Protein AF-A0A960HW31-F1 (afdb_monomer_lite)

Structure (mmCIF, N/CA/C/O backbone):
data_AF-A0A960HW31-F1
#
_entry.id   AF-A0A960HW31-F1
#
loop_
_atom_site.group_PDB
_atom_site.id
_atom_site.type_symbol
_atom_site.label_atom_id
_atom_site.label_alt_id
_atom_site.label_comp_id
_atom_site.label_asym_id
_atom_site.label_entity_id
_atom_site.label_seq_id
_atom_site.pdbx_PDB_ins_code
_atom_site.Cartn_x
_atom_site.Cartn_y
_atom_site.Cartn_z
_atom_site.occupancy
_atom_site.B_iso_or_equiv
_atom_site.auth_seq_id
_atom_site.auth_comp_id
_atom_site.auth_asym_id
_atom_site.auth_atom_id
_atom_site.pdbx_PDB_model_num
ATOM 1 N N . ILE A 1 1 ? 30.434 9.978 -10.075 1.00 66.38 1 ILE A N 1
ATOM 2 C CA . ILE A 1 1 ? 31.147 9.022 -10.966 1.00 66.38 1 ILE A CA 1
ATOM 3 C C . ILE A 1 1 ? 30.525 9.004 -12.369 1.00 66.38 1 ILE A C 1
ATOM 5 O O . ILE A 1 1 ? 31.252 9.258 -13.321 1.00 66.38 1 ILE A O 1
ATOM 9 N N . ALA A 1 2 ? 29.202 8.837 -12.511 1.00 76.19 2 ALA A N 1
ATOM 10 C CA . ALA A 1 2 ? 28.508 8.845 -13.811 1.00 76.19 2 ALA A CA 1
ATOM 11 C C . ALA A 1 2 ? 28.759 10.101 -14.679 1.00 76.19 2 ALA A C 1
ATOM 13 O O . ALA A 1 2 ? 29.018 9.982 -15.873 1.00 76.19 2 ALA A O 1
ATOM 14 N N . PHE A 1 3 ? 28.783 11.296 -14.074 1.00 85.38 3 PHE A N 1
ATOM 15 C CA . PHE A 1 3 ? 29.053 12.551 -14.793 1.00 85.38 3 PHE A CA 1
ATOM 16 C C . PHE A 1 3 ? 30.400 12.545 -15.538 1.00 85.38 3 PHE A C 1
ATOM 18 O O . PHE A 1 3 ? 30.465 12.865 -16.722 1.00 85.38 3 PHE A O 1
ATOM 25 N N . PHE A 1 4 ? 31.478 12.121 -14.870 1.00 90.25 4 PHE A N 1
ATOM 26 C CA . PHE A 1 4 ? 32.806 12.061 -15.487 1.00 90.25 4 PHE A CA 1
ATOM 27 C C . PHE A 1 4 ? 32.888 10.988 -16.577 1.00 90.25 4 PHE A C 1
ATOM 29 O O . PHE A 1 4 ? 33.527 11.217 -17.601 1.00 90.25 4 PHE A O 1
ATOM 36 N N . ALA A 1 5 ? 32.200 9.856 -16.404 1.00 89.31 5 ALA A N 1
ATOM 37 C CA . ALA A 1 5 ? 32.111 8.828 -17.439 1.00 89.31 5 ALA A CA 1
ATOM 38 C C . ALA A 1 5 ? 31.425 9.362 -18.711 1.00 89.31 5 ALA A C 1
ATOM 40 O O . ALA A 1 5 ? 31.922 9.136 -19.813 1.00 89.31 5 ALA A O 1
ATOM 41 N N . MET A 1 6 ? 30.351 10.145 -18.568 1.00 89.75 6 MET A N 1
ATOM 42 C CA . MET A 1 6 ? 29.644 10.755 -19.698 1.00 89.75 6 MET A CA 1
ATOM 43 C C . MET A 1 6 ? 30.520 11.754 -20.468 1.00 89.75 6 MET A C 1
ATOM 45 O O . MET A 1 6 ? 30.577 11.702 -21.696 1.00 89.75 6 MET A O 1
ATOM 49 N N . VAL A 1 7 ? 31.258 12.621 -19.764 1.00 91.81 7 VAL A N 1
ATOM 50 C CA . VAL A 1 7 ? 32.200 13.570 -20.393 1.00 91.81 7 VAL A CA 1
ATOM 51 C C . VAL A 1 7 ? 33.285 12.832 -21.175 1.00 91.81 7 VAL A C 1
ATOM 53 O O . VAL A 1 7 ? 33.633 13.232 -22.288 1.00 91.81 7 VAL A O 1
ATOM 56 N N . VAL A 1 8 ? 33.798 11.734 -20.615 1.00 92.81 8 VAL A N 1
ATOM 57 C CA . VAL A 1 8 ? 34.778 10.886 -21.292 1.00 92.81 8 VAL A CA 1
ATOM 58 C C . VAL A 1 8 ? 34.159 10.315 -22.568 1.00 92.81 8 VAL A C 1
ATOM 60 O O . VAL A 1 8 ? 34.695 10.572 -23.643 1.00 92.81 8 VAL A O 1
ATOM 63 N N . VAL A 1 9 ? 33.013 9.633 -22.492 1.00 91.31 9 VAL A N 1
ATOM 64 C CA . VAL A 1 9 ? 32.326 9.051 -23.663 1.00 91.31 9 VAL A CA 1
ATOM 65 C C . VAL A 1 9 ? 32.092 10.088 -24.767 1.00 91.31 9 VAL A C 1
ATOM 67 O O . VAL A 1 9 ? 32.390 9.806 -25.927 1.00 91.31 9 VAL A O 1
ATOM 70 N N . LEU A 1 10 ? 31.655 11.303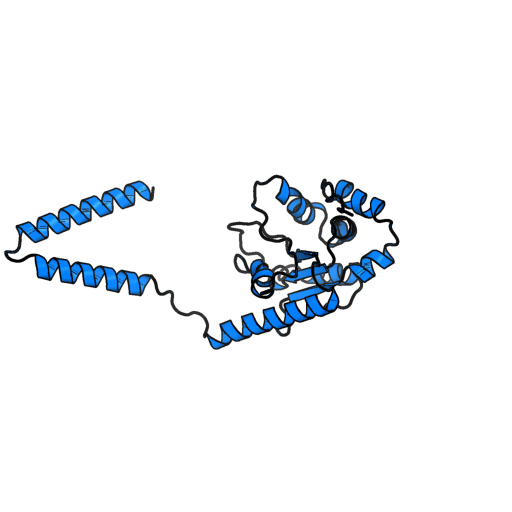 -24.420 1.00 90.50 10 LEU A N 1
ATOM 71 C CA . LEU A 1 10 ? 31.490 12.403 -25.377 1.00 90.50 10 LEU A CA 1
ATOM 72 C C . LEU A 1 10 ? 32.813 12.775 -26.063 1.00 90.50 10 LEU A C 1
ATOM 74 O O . LEU A 1 10 ? 32.871 12.843 -27.289 1.00 90.50 10 LEU A O 1
ATOM 78 N N . CYS A 1 11 ? 33.902 12.930 -25.303 1.00 93.19 11 CYS A N 1
ATOM 79 C CA . CYS A 1 11 ? 35.223 13.215 -25.870 1.00 93.19 11 CYS A CA 1
ATOM 80 C C . CYS A 1 11 ? 35.725 12.089 -26.795 1.00 93.19 11 CYS A C 1
ATOM 82 O O . CYS A 1 11 ? 36.383 12.355 -27.805 1.00 93.19 11 CYS A O 1
ATOM 84 N N . TRP A 1 12 ? 35.447 10.823 -26.461 1.00 94.00 12 TRP A N 1
ATOM 85 C CA . TRP A 1 12 ? 35.784 9.680 -27.318 1.00 94.00 12 TRP A CA 1
ATOM 86 C C . TRP A 1 12 ? 34.939 9.668 -28.594 1.00 94.00 12 TRP A C 1
ATOM 88 O O . TRP A 1 12 ? 35.483 9.432 -29.673 1.00 94.00 12 TRP A O 1
ATOM 98 N N . ALA A 1 13 ? 33.647 9.984 -28.495 1.00 90.56 13 ALA A N 1
ATOM 99 C CA . ALA A 1 13 ? 32.758 10.108 -29.643 1.00 90.56 13 ALA A CA 1
ATOM 100 C C . ALA A 1 13 ? 33.214 11.230 -30.592 1.00 90.56 13 ALA A C 1
ATOM 102 O O . ALA A 1 13 ? 33.315 11.006 -31.798 1.00 90.56 13 ALA A O 1
ATOM 103 N N . GLU A 1 14 ? 33.584 12.403 -30.071 1.00 91.44 14 GLU A N 1
ATOM 104 C CA . GLU A 1 14 ? 34.134 13.501 -30.877 1.00 91.44 14 GLU A CA 1
ATOM 105 C C . GLU A 1 14 ? 35.433 13.105 -31.585 1.00 91.44 14 GLU A C 1
ATOM 107 O O . GLU A 1 14 ? 35.586 13.344 -32.787 1.00 91.44 14 GLU A O 1
ATOM 112 N N . ARG A 1 15 ? 36.352 12.440 -30.870 1.00 92.19 15 ARG A N 1
ATOM 113 C CA . ARG A 1 15 ? 37.595 11.916 -31.457 1.00 92.19 15 ARG A CA 1
ATOM 114 C C . ARG A 1 15 ? 37.324 10.897 -32.559 1.00 92.19 15 ARG A C 1
ATOM 116 O O . ARG A 1 15 ? 37.969 10.957 -33.604 1.00 92.19 15 ARG A O 1
ATOM 123 N N . LEU A 1 16 ? 36.366 9.997 -32.351 1.00 90.62 16 LEU A N 1
ATOM 124 C CA . LEU A 1 16 ? 35.963 9.002 -33.340 1.00 90.62 16 LEU A CA 1
ATOM 125 C C . LEU A 1 16 ? 35.381 9.673 -34.591 1.00 90.62 16 LEU A C 1
ATOM 127 O O . LEU A 1 16 ? 35.796 9.360 -35.706 1.00 90.62 16 LEU A O 1
ATOM 131 N N . VAL A 1 17 ? 34.478 10.643 -34.426 1.00 91.31 17 VAL A N 1
ATOM 132 C CA . VAL A 1 17 ? 33.893 11.397 -35.546 1.00 91.31 17 VAL A CA 1
ATOM 133 C C . VAL A 1 17 ? 34.968 12.173 -36.309 1.00 91.31 17 VAL A C 1
ATOM 135 O O . VAL A 1 17 ? 34.980 12.143 -37.543 1.00 91.31 17 VAL A O 1
ATOM 138 N N . ALA A 1 18 ? 35.889 12.840 -35.608 1.00 91.56 18 ALA A N 1
ATOM 139 C CA . ALA A 1 18 ? 37.001 13.562 -36.222 1.00 91.56 18 ALA A CA 1
ATOM 140 C C . ALA A 1 18 ? 37.932 12.622 -37.007 1.00 91.56 18 ALA A C 1
ATOM 142 O O . ALA A 1 18 ? 38.298 12.922 -38.145 1.00 91.56 18 ALA A O 1
ATOM 143 N N . TRP A 1 19 ? 38.250 11.453 -36.443 1.00 92.25 19 TRP A N 1
ATOM 144 C CA . TRP A 1 19 ? 39.050 10.425 -37.107 1.00 92.25 19 TRP A CA 1
ATOM 145 C C . TRP A 1 19 ? 38.371 9.894 -38.380 1.00 92.25 19 TRP A C 1
ATOM 147 O O . TRP A 1 19 ? 39.008 9.843 -39.433 1.00 92.25 19 TRP A O 1
ATOM 157 N N . ILE A 1 20 ? 37.066 9.589 -38.333 1.00 89.38 20 ILE A N 1
ATOM 158 C CA . ILE A 1 20 ? 36.290 9.140 -39.505 1.00 89.38 20 ILE A CA 1
ATOM 159 C C . ILE A 1 20 ? 36.291 10.215 -40.601 1.00 89.38 20 ILE A C 1
ATOM 161 O O . ILE A 1 20 ? 36.534 9.906 -41.769 1.00 89.38 20 ILE A O 1
ATOM 165 N N . ARG A 1 21 ? 36.065 11.484 -40.230 1.00 89.00 21 ARG A N 1
ATOM 166 C CA . ARG A 1 21 ? 36.079 12.620 -41.169 1.00 89.00 21 ARG A CA 1
ATOM 167 C C . ARG A 1 21 ? 37.444 12.837 -41.825 1.00 89.00 21 ARG A C 1
ATOM 169 O O . ARG A 1 21 ? 37.479 13.230 -42.984 1.00 89.00 21 ARG A O 1
ATOM 176 N N . GLY A 1 22 ? 38.542 12.587 -41.110 1.00 88.75 22 GLY A N 1
ATOM 177 C CA . GLY A 1 22 ? 39.902 12.744 -41.638 1.00 88.75 22 GLY A CA 1
ATOM 178 C C . GLY A 1 22 ? 40.398 11.565 -42.483 1.00 88.75 22 GLY A C 1
ATOM 179 O O . GLY A 1 22 ? 41.287 11.734 -43.313 1.00 88.75 22 GLY A O 1
ATOM 180 N N . ARG A 1 23 ? 39.843 10.364 -42.287 1.00 89.69 23 ARG A N 1
ATOM 181 C CA . ARG A 1 23 ? 40.349 9.121 -42.893 1.00 89.69 23 ARG A CA 1
ATOM 182 C C . ARG A 1 23 ? 39.668 8.749 -44.220 1.00 89.69 23 ARG A C 1
ATOM 184 O O . ARG A 1 23 ? 40.251 7.965 -44.973 1.00 89.69 23 ARG A O 1
ATOM 191 N N . TRP A 1 24 ? 38.461 9.258 -44.492 1.00 82.31 24 TRP A N 1
ATOM 192 C CA . TRP A 1 24 ? 37.622 8.861 -45.635 1.00 82.31 24 TRP A CA 1
ATOM 193 C C . TRP A 1 24 ? 37.105 10.081 -46.409 1.00 82.31 24 TRP A C 1
ATOM 195 O O . TRP A 1 24 ? 36.608 11.036 -45.819 1.00 82.31 24 TRP A O 1
ATOM 205 N N . SER A 1 25 ? 37.135 10.016 -47.745 1.00 80.44 25 SER A N 1
ATOM 206 C CA . SER A 1 25 ? 36.741 11.114 -48.650 1.00 80.44 25 SER A CA 1
ATOM 207 C C . SER A 1 25 ? 35.240 11.440 -48.631 1.00 80.44 25 SER A C 1
ATOM 209 O O . SER A 1 25 ? 34.812 12.473 -49.137 1.00 80.44 25 SER A O 1
ATOM 211 N N . SER A 1 26 ? 34.410 10.551 -48.081 1.00 86.50 26 SER A N 1
ATOM 212 C CA . SER A 1 26 ? 32.960 10.725 -47.933 1.00 86.50 26 SER A CA 1
ATOM 213 C C . SER A 1 26 ? 32.494 10.107 -46.609 1.00 86.50 26 SER A C 1
ATOM 215 O O . SER A 1 26 ? 32.032 8.969 -46.590 1.00 86.50 26 SER A O 1
ATOM 217 N N . PRO A 1 27 ? 32.617 10.829 -45.479 1.00 87.06 27 PRO A N 1
ATOM 218 C CA . PRO A 1 27 ? 32.352 10.278 -44.147 1.00 87.06 27 PRO A CA 1
ATOM 219 C C . PRO A 1 27 ? 30.858 10.188 -43.796 1.00 87.06 27 PRO A C 1
ATOM 221 O O . PRO A 1 27 ? 30.485 9.465 -42.877 1.00 87.06 27 PRO A O 1
ATOM 224 N N . ARG A 1 28 ? 29.988 10.909 -44.519 1.00 89.44 28 ARG A N 1
ATOM 225 C CA . ARG A 1 28 ? 28.533 10.968 -44.271 1.00 89.44 28 ARG A CA 1
ATOM 226 C C . ARG A 1 28 ? 27.844 9.592 -44.210 1.00 89.44 28 ARG A C 1
ATOM 228 O O . ARG A 1 28 ? 27.165 9.363 -43.215 1.00 89.44 28 ARG A O 1
ATOM 235 N N . PRO A 1 29 ? 28.007 8.673 -45.185 1.00 92.12 29 PRO A N 1
ATOM 236 C CA . PRO A 1 29 ? 27.369 7.355 -45.117 1.00 92.12 29 PRO A CA 1
ATOM 237 C C . PRO A 1 29 ? 27.861 6.509 -43.935 1.00 92.12 29 PRO A C 1
ATOM 239 O O . PRO A 1 29 ? 27.071 5.791 -43.335 1.00 92.12 29 PRO A O 1
ATOM 242 N N . ILE A 1 30 ? 29.136 6.629 -43.554 1.00 90.69 30 ILE A N 1
ATOM 243 C CA . ILE A 1 30 ? 29.717 5.892 -42.419 1.00 90.69 30 ILE A CA 1
ATOM 244 C C . ILE A 1 30 ? 29.121 6.392 -41.106 1.00 90.69 30 ILE A C 1
ATOM 246 O O . ILE A 1 30 ? 28.697 5.599 -40.274 1.00 90.69 30 ILE A O 1
ATOM 250 N N . LEU A 1 31 ? 29.076 7.715 -40.931 1.00 91.88 31 LEU A N 1
ATOM 251 C CA . LEU A 1 31 ? 28.500 8.338 -39.743 1.00 91.88 31 LEU A CA 1
ATOM 252 C C . LEU A 1 31 ? 26.999 8.048 -39.639 1.00 91.88 31 LEU A C 1
ATOM 254 O O . LEU A 1 31 ? 26.519 7.770 -38.546 1.00 91.88 31 LEU A O 1
ATOM 258 N N . ALA A 1 32 ? 26.277 8.057 -40.764 1.00 93.38 32 ALA A N 1
ATOM 259 C CA . ALA A 1 32 ? 24.873 7.663 -40.806 1.00 93.38 32 ALA A CA 1
ATOM 260 C C . ALA A 1 32 ? 24.688 6.188 -40.415 1.00 93.38 32 ALA A C 1
ATOM 262 O O . ALA A 1 32 ? 23.842 5.887 -39.580 1.00 93.38 32 ALA A O 1
ATOM 263 N N . GLY A 1 33 ? 25.514 5.280 -40.946 1.00 95.25 33 GLY A N 1
ATOM 264 C CA . GLY A 1 33 ? 25.488 3.864 -40.575 1.00 95.25 33 GLY A CA 1
ATOM 265 C C . GLY A 1 33 ? 25.789 3.633 -39.093 1.00 95.25 33 GLY A C 1
ATOM 266 O O . GLY A 1 33 ? 25.080 2.877 -38.437 1.00 95.25 33 GLY A O 1
ATOM 267 N N . LEU A 1 34 ? 26.784 4.335 -38.541 1.00 93.06 34 LEU A N 1
ATOM 268 C CA . LEU A 1 34 ? 27.110 4.286 -37.115 1.00 93.06 34 LEU A CA 1
ATOM 269 C C . LEU A 1 34 ? 25.958 4.811 -36.248 1.00 93.06 34 LEU A C 1
ATOM 271 O O . LEU A 1 34 ? 25.630 4.194 -35.240 1.00 93.06 34 LEU A O 1
ATOM 275 N N . ALA A 1 35 ? 25.326 5.919 -36.644 1.00 93.06 35 ALA A N 1
ATOM 276 C CA . ALA A 1 35 ? 24.175 6.469 -35.933 1.00 93.06 35 ALA A CA 1
ATOM 277 C C . ALA A 1 35 ? 22.989 5.492 -35.938 1.00 93.06 35 ALA A C 1
ATOM 279 O O . ALA A 1 35 ? 22.397 5.249 -34.891 1.00 93.06 35 ALA A O 1
ATOM 280 N N . VAL A 1 36 ? 22.684 4.880 -37.087 1.00 96.50 36 VAL A N 1
ATOM 281 C CA . VAL A 1 36 ? 21.637 3.851 -37.193 1.00 96.50 36 VAL A CA 1
ATOM 282 C C . VAL A 1 36 ? 21.970 2.635 -36.329 1.00 96.50 36 VAL A C 1
ATOM 284 O O . VAL A 1 36 ? 21.093 2.139 -35.632 1.00 96.50 36 VAL A O 1
ATOM 287 N N . ALA A 1 37 ? 23.224 2.178 -36.322 1.00 95.06 37 ALA A N 1
ATOM 288 C CA . ALA A 1 37 ? 23.649 1.053 -35.492 1.00 95.06 37 ALA A CA 1
ATOM 289 C C . ALA A 1 37 ? 23.530 1.358 -33.990 1.00 95.06 37 ALA A C 1
ATOM 291 O O . ALA A 1 37 ? 23.048 0.514 -33.242 1.00 95.06 37 ALA A O 1
ATOM 292 N N . LEU A 1 38 ? 23.915 2.562 -33.553 1.00 93.56 38 LEU A N 1
ATOM 293 C CA . LEU A 1 38 ? 23.760 2.997 -32.162 1.00 93.56 38 LEU A CA 1
ATOM 294 C C . LEU A 1 38 ? 22.290 3.099 -31.754 1.00 93.56 38 LEU A C 1
ATOM 296 O O . LEU A 1 38 ? 21.942 2.681 -30.656 1.00 93.56 38 LEU A O 1
ATOM 300 N N . LEU A 1 39 ? 21.425 3.609 -32.634 1.00 93.81 39 LEU A N 1
ATOM 301 C CA . LEU A 1 39 ? 19.983 3.645 -32.388 1.00 93.81 39 LEU A CA 1
ATOM 302 C C . LEU A 1 39 ? 19.390 2.236 -32.317 1.00 93.81 39 LEU A C 1
ATOM 304 O O . LEU A 1 39 ? 18.632 1.949 -31.401 1.00 93.81 39 LEU A O 1
ATOM 308 N N . ALA A 1 40 ? 19.752 1.347 -33.244 1.00 94.19 40 ALA A N 1
ATOM 309 C CA . ALA A 1 40 ? 19.284 -0.035 -33.240 1.00 94.19 40 ALA A CA 1
ATOM 310 C C . ALA A 1 40 ? 19.756 -0.793 -31.991 1.00 94.19 40 ALA A C 1
ATOM 312 O O . ALA A 1 40 ? 18.970 -1.515 -31.386 1.00 94.19 40 ALA A O 1
ATOM 313 N N . PHE A 1 41 ? 21.012 -0.593 -31.578 1.00 93.25 41 PHE A N 1
ATOM 314 C CA . PHE A 1 41 ? 21.545 -1.152 -30.338 1.00 93.25 41 PHE A CA 1
ATOM 315 C C . PHE A 1 41 ? 20.823 -0.587 -29.114 1.00 93.25 41 PHE A C 1
ATOM 317 O O . PHE A 1 41 ? 20.401 -1.354 -28.262 1.00 93.25 41 PHE A O 1
ATOM 324 N N . GLY A 1 42 ? 20.626 0.732 -29.055 1.00 90.81 42 GLY A N 1
ATOM 325 C CA . GLY A 1 42 ? 19.889 1.373 -27.970 1.00 90.81 42 GLY A CA 1
ATOM 326 C C . GLY A 1 42 ? 18.449 0.874 -27.875 1.00 90.81 42 GLY A C 1
ATOM 327 O O . GLY A 1 42 ? 17.988 0.585 -26.782 1.00 90.81 42 GLY A O 1
ATOM 328 N N . LEU A 1 43 ? 17.756 0.704 -29.005 1.00 91.19 43 LEU A N 1
ATOM 329 C CA . LEU A 1 43 ? 16.413 0.118 -29.041 1.00 91.19 43 LEU A CA 1
ATOM 330 C C . LEU A 1 43 ? 16.413 -1.340 -28.580 1.00 91.19 43 LEU A C 1
ATOM 332 O O . LEU A 1 43 ? 15.530 -1.729 -27.829 1.00 91.19 43 LEU A O 1
ATOM 336 N N . TRP A 1 44 ? 17.392 -2.135 -29.009 1.00 88.88 44 TRP A N 1
ATOM 337 C CA . TRP A 1 44 ? 17.524 -3.526 -28.580 1.00 88.88 44 TRP A CA 1
ATOM 338 C C . TRP A 1 44 ? 17.797 -3.648 -27.073 1.00 88.88 44 TRP A C 1
ATOM 340 O O . TRP A 1 44 ? 17.165 -4.464 -26.415 1.00 88.88 44 TRP A O 1
ATOM 350 N N . ASP A 1 45 ? 18.677 -2.808 -26.528 1.00 89.69 45 ASP A N 1
ATOM 351 C CA . ASP A 1 45 ? 19.027 -2.767 -25.100 1.00 89.69 45 ASP A CA 1
ATOM 352 C C . ASP A 1 45 ? 17.893 -2.191 -24.231 1.00 89.69 45 ASP A C 1
ATOM 354 O O . ASP A 1 45 ? 17.688 -2.614 -23.097 1.00 89.69 45 ASP A O 1
ATOM 358 N N . SER A 1 46 ? 17.100 -1.263 -24.783 1.00 86.25 46 SER A N 1
ATOM 359 C CA . SER A 1 46 ? 15.973 -0.633 -24.076 1.00 86.25 46 SER A CA 1
ATOM 360 C C . SER A 1 46 ? 14.722 -1.508 -24.003 1.00 86.25 46 SER A C 1
ATOM 362 O O . SER A 1 46 ? 13.784 -1.146 -23.295 1.00 86.25 46 SER A O 1
ATOM 364 N N . VAL A 1 47 ? 14.662 -2.620 -24.741 1.00 84.44 47 VAL A N 1
ATOM 365 C CA . VAL A 1 47 ? 13.541 -3.565 -24.674 1.00 84.44 47 VAL A CA 1
ATOM 366 C C . VAL A 1 47 ? 13.933 -4.684 -23.711 1.00 84.44 47 VAL A C 1
ATOM 368 O O . VAL A 1 47 ? 14.637 -5.615 -24.113 1.00 84.44 47 VAL A O 1
ATOM 371 N N . PRO A 1 48 ? 13.507 -4.626 -22.434 1.00 74.38 48 PRO A N 1
ATOM 372 C CA . PRO A 1 48 ? 13.730 -5.740 -21.532 1.00 74.38 48 PRO A CA 1
ATOM 373 C C . PRO A 1 48 ? 13.026 -6.987 -22.088 1.00 74.38 48 PRO A C 1
ATOM 375 O O . PRO A 1 48 ? 11.963 -6.876 -22.707 1.00 74.38 48 PRO A O 1
ATOM 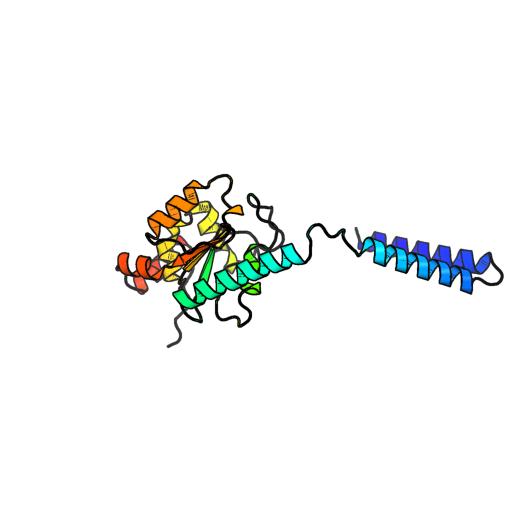378 N N . PRO A 1 49 ? 13.587 -8.190 -21.882 1.00 76.44 49 PRO A N 1
ATOM 379 C CA . PRO A 1 49 ? 12.902 -9.414 -22.265 1.00 76.44 49 PRO A CA 1
ATOM 380 C C . PRO A 1 49 ? 11.558 -9.485 -21.536 1.00 76.44 49 PRO A C 1
ATOM 382 O O . PRO A 1 49 ? 11.498 -9.311 -20.317 1.00 76.44 49 PRO A O 1
ATOM 385 N N . GLN A 1 50 ? 10.485 -9.745 -22.284 1.00 74.94 50 GLN A N 1
ATOM 386 C CA . GLN A 1 50 ? 9.155 -9.931 -21.719 1.00 74.94 50 GLN A CA 1
ATOM 387 C C . GLN A 1 50 ? 9.167 -11.184 -20.829 1.00 74.94 50 GLN A C 1
ATOM 389 O O . GLN A 1 50 ? 9.266 -12.302 -21.331 1.00 74.94 50 GLN A O 1
ATOM 394 N N . ARG A 1 51 ? 9.146 -10.982 -19.505 1.00 79.31 51 ARG A N 1
ATOM 395 C CA . ARG A 1 51 ? 9.199 -12.068 -18.510 1.00 79.31 51 ARG A CA 1
ATOM 396 C C . ARG A 1 51 ? 7.852 -12.771 -18.334 1.00 79.31 51 ARG A C 1
ATOM 398 O O . ARG A 1 51 ? 7.840 -13.961 -18.051 1.00 79.31 51 ARG A O 1
ATOM 405 N N . GLU A 1 52 ? 6.759 -12.044 -18.554 1.00 84.25 52 GLU A N 1
ATOM 406 C CA . GLU A 1 52 ? 5.376 -12.519 -18.449 1.00 84.25 52 GLU A CA 1
ATOM 407 C C . GLU A 1 52 ? 4.584 -12.129 -19.697 1.00 84.25 52 GLU A C 1
ATOM 409 O O . GLU A 1 52 ? 4.810 -11.070 -20.294 1.00 84.25 52 GLU A O 1
ATOM 414 N N . SER A 1 53 ? 3.638 -12.969 -20.102 1.00 90.38 53 SER A N 1
ATOM 415 C CA . SER A 1 53 ? 2.747 -12.660 -21.216 1.00 90.38 53 SER A CA 1
ATOM 416 C C . SER A 1 53 ? 1.809 -11.497 -20.876 1.00 90.38 53 SER A C 1
ATOM 418 O O . SER A 1 53 ? 1.443 -11.275 -19.724 1.00 90.38 53 SER A O 1
ATOM 420 N N . TYR A 1 54 ? 1.355 -10.766 -21.897 1.00 88.75 54 TYR A N 1
ATOM 421 C CA . TYR A 1 54 ? 0.357 -9.705 -21.706 1.00 88.75 54 TYR A CA 1
ATOM 422 C C . TYR A 1 54 ? -0.939 -10.213 -21.067 1.00 88.75 54 TYR A C 1
ATOM 424 O O . TYR A 1 54 ? -1.577 -9.475 -20.328 1.00 88.75 54 TYR A O 1
ATOM 432 N N . ALA A 1 55 ? -1.314 -11.466 -21.336 1.00 93.69 55 ALA A N 1
ATOM 433 C CA . ALA A 1 55 ? -2.502 -12.073 -20.752 1.00 93.69 55 ALA A CA 1
ATOM 434 C C . ALA A 1 55 ? -2.357 -12.284 -19.236 1.00 93.69 55 ALA A C 1
ATOM 436 O O . ALA A 1 55 ? -3.305 -12.033 -18.504 1.00 93.69 55 ALA A O 1
ATOM 437 N N . GLU A 1 56 ? -1.180 -12.702 -18.762 1.00 92.31 56 GLU A N 1
ATOM 438 C CA . GLU A 1 56 ? -0.903 -12.864 -17.326 1.00 92.31 56 GLU A CA 1
ATOM 439 C C . GLU A 1 56 ? -0.864 -11.514 -16.605 1.00 92.31 56 GLU A C 1
ATOM 441 O O . GLU A 1 56 ? -1.417 -11.378 -15.516 1.00 92.31 56 GLU A O 1
ATOM 446 N N . ILE A 1 57 ? -0.264 -10.502 -17.240 1.00 91.56 57 ILE A N 1
ATOM 447 C CA . ILE A 1 57 ? -0.241 -9.131 -16.719 1.00 91.56 57 ILE A CA 1
ATOM 448 C C . ILE A 1 57 ? -1.670 -8.588 -16.597 1.00 91.56 57 ILE A C 1
ATOM 450 O O . ILE A 1 57 ? -2.039 -8.085 -15.540 1.00 91.56 57 ILE A O 1
ATOM 454 N N . GLU A 1 58 ? -2.487 -8.721 -17.646 1.00 94.69 58 GLU A N 1
ATOM 455 C CA . GLU A 1 58 ? -3.877 -8.253 -17.618 1.00 94.69 58 GLU A CA 1
ATOM 456 C C . GLU A 1 58 ? -4.709 -9.005 -16.580 1.00 94.69 58 GLU A C 1
ATOM 458 O O . GLU A 1 58 ? -5.425 -8.367 -15.820 1.00 94.69 58 GLU A O 1
ATOM 463 N N . ALA A 1 59 ? -4.578 -10.331 -16.485 1.00 95.19 59 ALA A N 1
ATOM 464 C CA . ALA A 1 59 ? -5.293 -11.119 -15.481 1.00 95.19 59 ALA A CA 1
ATOM 465 C C . ALA A 1 59 ? -4.962 -10.665 -14.051 1.00 95.19 59 ALA A C 1
ATOM 467 O O . ALA A 1 59 ? -5.844 -10.599 -13.199 1.00 95.19 59 ALA A O 1
ATOM 468 N N . ARG A 1 60 ? -3.701 -10.300 -13.793 1.00 94.69 60 ARG A N 1
ATOM 469 C CA . ARG A 1 60 ? -3.280 -9.746 -12.505 1.00 94.69 60 ARG A CA 1
ATOM 470 C C . ARG A 1 60 ? -3.905 -8.375 -12.235 1.00 94.69 60 ARG A C 1
ATOM 472 O O . ARG A 1 60 ? -4.385 -8.141 -11.133 1.00 94.69 60 ARG A O 1
ATOM 479 N N . HIS A 1 61 ? -3.908 -7.481 -13.223 1.00 95.44 61 HIS A N 1
ATOM 480 C CA . HIS A 1 61 ? -4.558 -6.176 -13.077 1.00 95.44 61 HIS A CA 1
ATOM 481 C C . HIS A 1 61 ? -6.072 -6.299 -12.896 1.00 95.44 61 HIS A C 1
ATOM 483 O O . HIS A 1 61 ? -6.659 -5.519 -12.154 1.00 95.44 61 HIS A O 1
ATOM 489 N N . ASP A 1 62 ? -6.698 -7.268 -13.557 1.00 97.38 62 ASP A N 1
ATOM 490 C CA . ASP A 1 62 ? -8.125 -7.535 -13.419 1.00 97.38 62 ASP A CA 1
ATOM 491 C C . ASP A 1 62 ? -8.473 -8.028 -12.013 1.00 97.38 62 ASP A C 1
ATOM 493 O O . ASP A 1 62 ? -9.353 -7.453 -11.380 1.00 97.38 62 ASP A O 1
ATOM 497 N N . ASN A 1 63 ? -7.702 -8.984 -11.479 1.00 97.75 63 ASN A N 1
ATOM 498 C CA . ASN A 1 63 ? -7.808 -9.430 -10.086 1.00 97.75 63 ASN A CA 1
ATOM 499 C C . ASN A 1 63 ? -7.722 -8.256 -9.098 1.00 97.75 63 ASN A C 1
ATOM 501 O O . ASN A 1 63 ? -8.526 -8.171 -8.173 1.00 97.75 63 ASN A O 1
ATOM 505 N N . ASP A 1 64 ? -6.788 -7.324 -9.310 1.00 97.88 64 ASP A N 1
ATOM 506 C CA . ASP A 1 64 ? -6.630 -6.167 -8.422 1.00 97.88 64 ASP A CA 1
ATOM 507 C C . ASP A 1 64 ? -7.827 -5.226 -8.485 1.00 97.88 64 ASP A C 1
ATOM 509 O O . ASP A 1 64 ? -8.319 -4.803 -7.443 1.00 97.88 64 ASP A O 1
ATOM 513 N N . ARG A 1 65 ? -8.316 -4.918 -9.694 1.00 97.75 65 ARG A N 1
ATOM 514 C CA . ARG A 1 65 ? -9.501 -4.068 -9.883 1.00 97.75 65 ARG A CA 1
ATOM 515 C C . ARG A 1 65 ? -10.740 -4.695 -9.262 1.00 97.75 65 ARG A C 1
ATOM 517 O O . ARG A 1 65 ? -11.491 -4.000 -8.590 1.00 97.75 65 ARG A O 1
ATOM 524 N N . SER A 1 66 ? -10.956 -5.994 -9.466 1.00 97.94 66 SER A N 1
ATOM 525 C CA . SER A 1 66 ? -12.087 -6.704 -8.863 1.00 97.94 66 SER A CA 1
ATOM 526 C C . SER A 1 66 ? -12.006 -6.708 -7.340 1.00 97.94 66 SER A C 1
ATOM 528 O O . SER A 1 66 ? -13.018 -6.493 -6.678 1.00 97.94 66 SER A O 1
ATOM 530 N N . PHE A 1 67 ? -10.810 -6.899 -6.781 1.00 98.50 67 PHE A N 1
ATOM 531 C CA . PHE A 1 67 ? -10.613 -6.871 -5.338 1.00 98.50 67 PHE A CA 1
ATOM 532 C C . PHE A 1 67 ? -10.813 -5.468 -4.746 1.00 98.50 67 PHE A C 1
ATOM 534 O O . PHE A 1 67 ? -11.538 -5.328 -3.767 1.00 98.50 67 PHE A O 1
ATOM 541 N N . VAL A 1 68 ? -10.249 -4.422 -5.361 1.00 98.19 68 VAL A N 1
ATOM 542 C CA . VAL A 1 68 ? -10.454 -3.030 -4.922 1.00 98.19 68 VAL A CA 1
ATOM 543 C C . VAL A 1 68 ? -11.920 -2.612 -5.029 1.00 98.19 68 VAL A C 1
ATOM 545 O O . VAL A 1 68 ? -12.439 -2.023 -4.087 1.00 98.19 68 VAL A O 1
ATOM 548 N N . ALA A 1 69 ? -12.618 -2.986 -6.104 1.00 97.44 69 ALA A N 1
ATOM 549 C CA . ALA A 1 69 ? -14.050 -2.718 -6.232 1.00 97.44 69 ALA A CA 1
ATOM 550 C C . ALA A 1 69 ? -14.867 -3.390 -5.113 1.00 97.44 69 ALA A C 1
ATOM 552 O O . ALA A 1 69 ? -15.778 -2.782 -4.562 1.00 97.44 69 ALA A O 1
ATOM 553 N N . ALA A 1 70 ? -14.515 -4.621 -4.722 1.00 98.00 70 ALA A N 1
ATOM 554 C CA . ALA A 1 70 ? -15.175 -5.304 -3.609 1.00 98.00 70 ALA A CA 1
ATOM 555 C C . ALA A 1 70 ? -14.912 -4.628 -2.250 1.00 98.00 70 ALA A C 1
ATOM 557 O O . ALA A 1 70 ? -15.788 -4.638 -1.386 1.00 98.00 70 ALA A O 1
ATOM 558 N N . ILE A 1 71 ? -13.728 -4.035 -2.062 1.00 98.19 71 ILE A N 1
ATOM 559 C CA . ILE A 1 71 ? -13.419 -3.217 -0.881 1.00 98.19 71 ILE A CA 1
ATOM 560 C C . ILE A 1 71 ? -14.291 -1.962 -0.877 1.00 98.19 71 ILE A C 1
ATOM 562 O O . ILE A 1 71 ? -14.950 -1.690 0.123 1.00 98.19 71 ILE A O 1
ATOM 566 N N . GLU A 1 72 ? -14.330 -1.224 -1.987 1.00 96.50 72 GLU A N 1
ATOM 5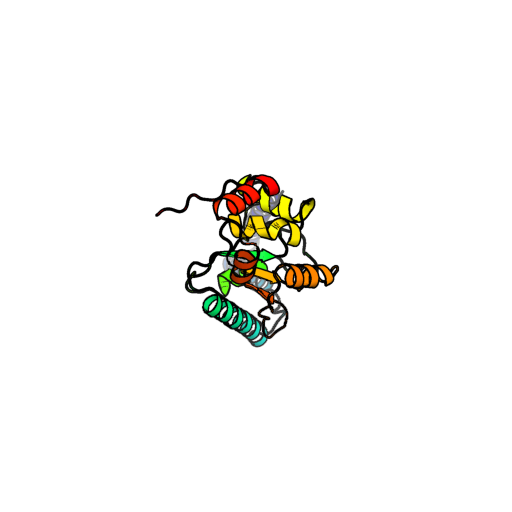67 C CA . GLU A 1 72 ? -15.137 -0.007 -2.123 1.00 96.50 72 GLU A CA 1
ATOM 568 C C . GLU A 1 72 ? -16.630 -0.278 -1.876 1.00 96.50 72 GLU A C 1
ATOM 570 O O . GLU A 1 72 ? -17.279 0.470 -1.147 1.00 96.50 72 GLU A O 1
ATOM 575 N N . ASP A 1 73 ? -17.165 -1.390 -2.388 1.00 96.88 73 ASP A N 1
ATOM 576 C CA . ASP A 1 73 ? -18.543 -1.820 -2.120 1.00 96.88 73 ASP A CA 1
ATOM 577 C C . ASP A 1 73 ? -18.801 -2.108 -0.627 1.00 96.88 73 ASP A C 1
ATOM 579 O O . ASP A 1 73 ? -19.935 -1.966 -0.157 1.00 96.88 73 ASP A O 1
ATOM 583 N N . GLN A 1 74 ? -17.775 -2.529 0.124 1.00 96.94 74 GLN A N 1
ATOM 584 C CA . GLN A 1 74 ? -17.889 -2.847 1.547 1.00 96.94 74 GLN A CA 1
ATOM 585 C C . GLN A 1 74 ? -17.800 -1.605 2.442 1.00 96.94 74 GLN A C 1
ATOM 587 O O . GLN A 1 74 ? -18.628 -1.465 3.344 1.00 96.94 74 GLN A O 1
ATOM 592 N N . VAL A 1 75 ? -16.806 -0.734 2.232 1.00 96.19 75 VAL A N 1
ATOM 593 C CA . VAL A 1 75 ? -16.546 0.418 3.123 1.00 96.19 75 VAL A CA 1
ATOM 594 C C . VAL A 1 75 ? -17.081 1.751 2.602 1.00 96.19 75 VAL A C 1
ATOM 596 O O . VAL A 1 75 ? -17.226 2.694 3.376 1.00 96.19 75 VAL A O 1
ATOM 599 N N . GLY A 1 76 ? -17.452 1.823 1.326 1.00 94.62 76 GLY A N 1
ATOM 600 C CA . GLY A 1 76 ? -17.903 3.046 0.673 1.00 94.62 76 GLY A CA 1
ATOM 601 C C . GLY A 1 76 ? -16.759 3.949 0.189 1.00 94.62 76 GLY A C 1
ATOM 602 O O . GLY A 1 76 ? -15.581 3.651 0.401 1.00 94.62 76 GLY A O 1
ATOM 603 N N . PRO A 1 77 ? -17.107 5.057 -0.492 1.00 93.31 77 PRO A N 1
ATOM 604 C CA . PRO A 1 77 ? -16.134 6.025 -0.983 1.00 93.31 77 PRO A CA 1
ATOM 605 C C . PRO A 1 77 ? -15.505 6.826 0.164 1.00 93.31 77 PRO A C 1
ATOM 607 O O . PRO A 1 77 ? -16.058 6.916 1.258 1.00 93.31 77 PRO A O 1
ATOM 610 N N . ASP A 1 78 ? -14.366 7.447 -0.128 1.00 94.00 78 ASP A N 1
ATOM 611 C CA . ASP A 1 78 ? -13.525 8.251 0.764 1.00 94.00 78 ASP A CA 1
ATOM 612 C C . ASP A 1 78 ? -12.903 7.475 1.944 1.00 94.00 78 ASP A C 1
ATOM 614 O O . ASP A 1 78 ? -12.247 8.070 2.803 1.00 94.00 78 ASP A O 1
ATOM 618 N N . ALA A 1 79 ? -13.047 6.146 1.966 1.00 96.50 79 ALA A N 1
ATOM 619 C CA . ALA A 1 79 ? -12.497 5.301 3.017 1.00 96.50 79 ALA A CA 1
ATOM 620 C C . ALA A 1 79 ? -10.958 5.283 3.005 1.00 96.50 79 ALA A C 1
ATOM 622 O O . ALA A 1 79 ? -10.304 5.247 1.955 1.00 96.50 79 ALA A O 1
ATOM 623 N N . GLN A 1 80 ? -10.360 5.277 4.196 1.00 96.88 80 GLN A N 1
ATOM 624 C CA . GLN A 1 80 ? -8.914 5.242 4.390 1.00 96.88 80 GLN A CA 1
ATOM 625 C C . GLN A 1 80 ? -8.432 3.823 4.697 1.00 96.88 80 GLN A C 1
ATOM 627 O O . GLN A 1 80 ? -8.779 3.218 5.712 1.00 96.88 80 GLN A O 1
ATOM 632 N N . ILE A 1 81 ? -7.557 3.302 3.843 1.00 98.19 81 ILE A N 1
ATOM 633 C CA . ILE A 1 81 ? -7.046 1.937 3.896 1.00 98.19 81 ILE A CA 1
ATOM 634 C C . ILE A 1 81 ? -5.584 1.929 4.349 1.00 98.19 81 ILE A C 1
ATOM 636 O O . ILE A 1 81 ? -4.682 2.457 3.685 1.00 98.19 81 ILE A O 1
ATOM 640 N N . PHE A 1 82 ? -5.328 1.286 5.487 1.00 97.81 82 PHE A N 1
ATOM 641 C CA . PHE A 1 82 ? -3.975 1.065 5.984 1.00 97.81 82 PHE A CA 1
ATOM 642 C C . PHE A 1 82 ? -3.355 -0.176 5.338 1.00 97.81 82 PHE A C 1
ATOM 644 O O . PHE A 1 82 ? -3.964 -1.240 5.313 1.00 97.81 82 PHE A O 1
ATOM 651 N N . GLN A 1 83 ? -2.127 -0.069 4.837 1.00 97.88 83 GLN A N 1
ATOM 652 C CA . GLN A 1 83 ? -1.465 -1.134 4.086 1.00 97.88 83 GLN A CA 1
ATOM 653 C C . GLN A 1 83 ? -0.376 -1.837 4.903 1.00 97.88 83 GLN A C 1
ATOM 655 O O . GLN A 1 83 ? 0.526 -1.206 5.461 1.00 97.88 83 GLN A O 1
ATOM 660 N N . LEU A 1 84 ? -0.443 -3.167 4.917 1.00 97.31 84 LEU A N 1
ATOM 661 C CA . LEU A 1 84 ? 0.495 -4.072 5.567 1.00 97.31 84 LEU A CA 1
ATOM 662 C C . LEU A 1 84 ? 1.140 -5.045 4.555 1.00 97.31 84 LEU A C 1
ATOM 664 O O . LEU A 1 84 ? 0.464 -5.512 3.638 1.00 97.31 84 LEU A O 1
ATOM 668 N N . PRO A 1 85 ? 2.425 -5.410 4.739 1.00 95.19 85 PRO A N 1
ATOM 669 C CA . PRO A 1 85 ? 3.333 -4.904 5.772 1.00 95.19 85 PRO A CA 1
ATOM 670 C C . PRO A 1 85 ? 3.762 -3.451 5.505 1.00 95.19 85 PRO A C 1
ATOM 672 O O . PRO A 1 85 ? 3.717 -2.970 4.378 1.00 95.19 85 PRO A O 1
ATOM 675 N N . VAL A 1 86 ? 4.240 -2.750 6.537 1.00 93.12 86 VAL A N 1
ATOM 676 C CA . VAL A 1 86 ? 4.812 -1.403 6.363 1.00 93.12 86 VAL A CA 1
ATOM 677 C C . VAL A 1 86 ? 6.176 -1.501 5.672 1.00 93.12 86 VAL A C 1
ATOM 679 O O . VAL A 1 86 ? 7.153 -1.990 6.252 1.00 93.12 86 VAL A O 1
ATOM 682 N N . ILE A 1 87 ? 6.259 -0.979 4.450 1.00 90.00 87 ILE A N 1
ATOM 683 C CA . ILE A 1 87 ? 7.475 -0.961 3.628 1.00 90.00 87 ILE A CA 1
ATOM 684 C C . ILE A 1 87 ? 7.966 0.480 3.461 1.00 90.00 87 ILE A C 1
ATOM 686 O O . ILE A 1 87 ? 7.180 1.417 3.352 1.00 90.00 87 ILE A O 1
ATOM 690 N N . GLU A 1 88 ? 9.286 0.666 3.462 1.00 85.44 88 GLU A N 1
ATOM 691 C CA . GLU A 1 88 ? 9.891 1.973 3.203 1.00 85.44 88 GLU A CA 1
ATOM 692 C C . GLU A 1 88 ? 9.646 2.426 1.753 1.00 85.44 88 GLU A C 1
ATOM 694 O O . GLU A 1 88 ? 9.523 1.620 0.833 1.00 85.44 88 GLU A O 1
ATOM 699 N N . PHE A 1 89 ? 9.608 3.735 1.524 1.00 82.69 89 PHE A N 1
ATOM 700 C CA . PHE A 1 89 ? 9.550 4.293 0.177 1.00 82.69 89 PHE A CA 1
ATOM 701 C C . PHE A 1 89 ? 10.488 5.500 0.063 1.00 82.69 89 PHE A C 1
ATOM 703 O O . PHE A 1 89 ? 10.519 6.316 0.983 1.00 82.69 89 PHE A O 1
ATOM 710 N N . PRO A 1 90 ? 11.221 5.693 -1.048 1.00 79.00 90 PRO A N 1
ATOM 711 C CA . PRO A 1 90 ? 11.460 4.746 -2.142 1.00 79.00 90 PRO A CA 1
ATOM 712 C C . PRO A 1 90 ? 12.575 3.726 -1.811 1.00 79.00 90 PRO A C 1
ATOM 714 O O . PRO A 1 90 ? 13.268 3.877 -0.806 1.00 79.00 90 PRO A O 1
ATOM 717 N N . GLU A 1 91 ? 12.765 2.736 -2.697 1.00 78.50 91 GLU A N 1
ATOM 718 C CA . GLU A 1 91 ? 13.902 1.788 -2.709 1.00 78.50 91 GLU A CA 1
ATOM 719 C C . GLU A 1 91 ? 14.035 0.932 -1.434 1.00 78.50 91 GLU A C 1
ATOM 721 O O . GLU A 1 91 ? 15.097 0.856 -0.806 1.00 78.50 91 GLU A O 1
ATOM 726 N N . ALA A 1 92 ? 12.942 0.283 -1.031 1.00 78.25 92 ALA A N 1
ATOM 727 C CA . ALA A 1 92 ? 12.996 -0.695 0.046 1.00 78.25 92 ALA A CA 1
ATOM 728 C C . ALA A 1 92 ? 13.772 -1.953 -0.366 1.00 78.25 92 ALA A C 1
ATOM 730 O O . ALA A 1 92 ? 13.990 -2.242 -1.537 1.00 78.25 92 ALA A O 1
ATOM 731 N N . GLN A 1 93 ? 14.215 -2.721 0.627 1.00 79.69 93 GLN A N 1
ATOM 732 C CA . GLN A 1 93 ? 14.608 -4.100 0.359 1.00 79.69 93 GLN A CA 1
ATOM 733 C C . GLN A 1 93 ? 13.346 -4.957 0.183 1.00 79.69 93 GLN A C 1
ATOM 735 O O . GLN A 1 93 ? 12.366 -4.704 0.893 1.00 79.69 93 GLN A O 1
ATOM 740 N N . PRO A 1 94 ? 13.377 -5.985 -0.685 1.00 81.19 94 PRO A N 1
ATOM 741 C CA . PRO A 1 94 ? 12.266 -6.916 -0.829 1.00 81.19 94 PRO A CA 1
ATOM 742 C C . PRO A 1 94 ? 11.859 -7.520 0.520 1.00 81.19 94 PRO A C 1
ATOM 744 O O . PRO A 1 94 ? 12.712 -7.974 1.289 1.00 81.19 94 PRO A O 1
ATOM 747 N N . VAL A 1 95 ? 10.555 -7.531 0.800 1.00 88.31 95 VAL A N 1
ATOM 748 C CA . VAL A 1 95 ? 9.975 -8.145 2.002 1.00 88.31 95 VAL A CA 1
ATOM 749 C C . VAL A 1 95 ? 9.283 -9.439 1.589 1.00 88.31 95 VAL A C 1
ATOM 751 O O . VAL A 1 95 ? 8.297 -9.418 0.855 1.00 88.31 95 VAL A O 1
ATOM 754 N N . GLY A 1 96 ? 9.815 -10.579 2.034 1.00 91.81 96 GLY A N 1
ATOM 755 C CA . GLY A 1 96 ? 9.320 -11.895 1.629 1.00 91.81 96 GLY A CA 1
ATOM 756 C C . GLY A 1 96 ? 9.388 -12.088 0.110 1.00 91.81 96 GLY A C 1
ATOM 757 O O . GLY A 1 96 ? 10.470 -12.103 -0.474 1.00 91.81 96 GLY A O 1
ATOM 758 N N . ARG A 1 97 ? 8.223 -12.250 -0.525 1.00 94.00 97 ARG A N 1
ATOM 759 C CA . ARG A 1 97 ? 8.060 -12.378 -1.985 1.00 94.00 97 ARG A CA 1
ATOM 760 C C . ARG A 1 97 ? 7.570 -11.097 -2.669 1.00 94.00 97 ARG A C 1
ATOM 762 O O . ARG A 1 97 ? 7.283 -11.148 -3.861 1.00 94.00 97 ARG A O 1
ATOM 769 N N . MET A 1 98 ? 7.432 -9.991 -1.940 1.00 93.50 98 MET A N 1
ATOM 770 C CA . MET A 1 98 ? 6.997 -8.722 -2.526 1.00 93.50 98 MET A CA 1
ATOM 771 C C . MET A 1 98 ? 8.094 -8.125 -3.408 1.00 93.50 98 MET A C 1
ATOM 773 O O . MET A 1 98 ? 9.280 -8.165 -3.066 1.00 93.50 98 MET A O 1
ATOM 777 N N . GLU A 1 99 ? 7.676 -7.548 -4.526 1.00 89.19 99 GLU A N 1
ATOM 778 C CA . GLU A 1 99 ? 8.476 -6.681 -5.377 1.00 89.19 99 GLU A CA 1
ATOM 779 C C . GLU A 1 99 ? 8.368 -5.222 -4.914 1.00 89.19 99 GLU A C 1
ATOM 781 O O . GLU A 1 99 ? 7.453 -4.823 -4.181 1.00 89.19 99 GLU A O 1
ATOM 786 N N . ASP A 1 100 ? 9.324 -4.403 -5.354 1.00 84.31 100 ASP A N 1
ATOM 787 C CA . ASP A 1 100 ? 9.269 -2.967 -5.107 1.00 84.31 100 ASP A CA 1
ATOM 788 C C . ASP A 1 100 ? 7.970 -2.386 -5.672 1.00 84.31 100 ASP A C 1
ATOM 790 O O . ASP A 1 100 ? 7.584 -2.660 -6.808 1.00 84.31 100 ASP A O 1
ATOM 794 N N . TYR A 1 101 ? 7.330 -1.532 -4.872 1.00 88.94 101 TYR A N 1
ATOM 795 C CA . TYR A 1 101 ? 6.097 -0.828 -5.222 1.00 88.94 101 TYR A CA 1
ATOM 796 C C . TYR A 1 101 ? 4.840 -1.694 -5.364 1.00 88.94 101 TYR A C 1
ATOM 798 O O . TYR A 1 101 ? 3.821 -1.178 -5.816 1.00 88.94 101 TYR A O 1
ATOM 806 N N . ASP A 1 102 ? 4.842 -2.951 -4.912 1.00 93.56 102 ASP A N 1
ATOM 807 C CA . ASP A 1 102 ? 3.634 -3.790 -4.933 1.00 93.56 102 ASP A CA 1
ATOM 808 C C . ASP A 1 102 ? 2.441 -3.155 -4.197 1.00 93.56 102 ASP A C 1
ATOM 810 O O . ASP A 1 102 ? 1.298 -3.281 -4.629 1.00 93.56 102 ASP A O 1
ATOM 814 N N . LEU A 1 103 ? 2.693 -2.387 -3.132 1.00 94.50 103 LEU A N 1
ATOM 815 C CA . LEU A 1 103 ? 1.645 -1.655 -2.415 1.00 94.50 103 LEU A CA 1
ATOM 816 C C . LEU A 1 103 ? 1.044 -0.487 -3.225 1.00 94.50 103 LEU A C 1
ATOM 818 O O . LEU A 1 103 ? -0.024 0.003 -2.870 1.00 94.50 103 LEU A O 1
ATOM 822 N N . LEU A 1 104 ? 1.651 -0.065 -4.344 1.00 95.06 104 LEU A N 1
ATOM 823 C CA . LEU A 1 104 ? 1.010 0.876 -5.274 1.00 95.06 104 LEU A CA 1
ATOM 824 C C . LEU A 1 104 ? -0.128 0.236 -6.077 1.00 95.06 104 LEU A C 1
ATOM 826 O O . LEU A 1 104 ? -0.900 0.959 -6.701 1.00 95.06 104 LEU A O 1
ATOM 830 N N . ARG A 1 105 ? -0.265 -1.097 -6.067 1.00 95.81 105 ARG A N 1
ATOM 831 C CA . ARG A 1 105 ? -1.317 -1.790 -6.825 1.00 95.81 105 ARG A CA 1
ATOM 832 C C . ARG A 1 105 ? -2.724 -1.379 -6.392 1.00 95.81 105 ARG A C 1
ATOM 834 O O . ARG A 1 105 ? -3.571 -1.260 -7.266 1.00 95.81 105 ARG A O 1
ATOM 841 N N . GLY A 1 106 ? -2.937 -1.060 -5.110 1.00 95.81 106 GLY A N 1
ATOM 842 C CA . GLY A 1 106 ? -4.203 -0.490 -4.625 1.00 95.81 106 GLY A CA 1
ATOM 843 C C . GLY A 1 106 ? -4.574 0.802 -5.362 1.00 95.81 106 GLY A C 1
ATOM 844 O O . GLY A 1 106 ? -5.623 0.873 -5.989 1.00 95.81 106 GLY A O 1
ATOM 845 N N . TYR A 1 107 ? -3.650 1.766 -5.420 1.00 96.00 107 TYR A N 1
ATOM 846 C CA . TYR A 1 107 ? -3.836 3.031 -6.148 1.00 96.00 107 TYR A CA 1
ATOM 847 C C . TYR A 1 107 ? -4.068 2.839 -7.652 1.00 96.00 107 TYR A C 1
ATOM 849 O O . TYR A 1 107 ? -4.760 3.630 -8.278 1.00 96.00 107 TYR A O 1
ATOM 857 N N . LEU A 1 108 ? -3.437 1.835 -8.267 1.00 96.19 108 LEU A N 1
ATOM 858 C CA . LEU A 1 108 ? -3.592 1.572 -9.703 1.00 96.19 108 LEU A CA 1
ATOM 859 C C . LEU A 1 108 ? -4.914 0.872 -10.035 1.00 96.19 108 LEU A C 1
ATOM 861 O O . LEU A 1 108 ? -5.391 0.979 -11.165 1.00 96.19 108 LEU A O 1
ATOM 865 N N . ALA A 1 109 ? -5.463 0.125 -9.079 1.00 97.00 109 ALA A N 1
ATOM 866 C CA . ALA A 1 109 ? -6.731 -0.578 -9.204 1.00 97.00 109 ALA A CA 1
ATOM 867 C C . ALA A 1 109 ? -7.943 0.263 -8.768 1.00 97.00 109 ALA A C 1
ATOM 869 O O . ALA A 1 109 ? -9.065 -0.153 -9.039 1.00 97.00 109 ALA A O 1
ATOM 870 N N . ASP A 1 110 ? -7.709 1.437 -8.177 1.00 95.75 110 ASP A N 1
ATOM 871 C CA . ASP A 1 110 ? -8.695 2.475 -7.861 1.00 95.75 110 ASP A CA 1
ATOM 872 C C . ASP A 1 110 ? -8.622 3.620 -8.902 1.00 95.75 110 ASP A C 1
ATOM 874 O O . ASP A 1 110 ? -7.908 4.608 -8.708 1.00 95.75 110 ASP A O 1
ATOM 878 N N . PRO A 1 111 ? -9.288 3.491 -10.066 1.00 89.56 111 PRO A N 1
ATOM 879 C CA . PRO A 1 111 ? -9.162 4.457 -11.156 1.00 89.56 111 PRO A CA 1
ATOM 880 C C . PRO A 1 111 ? -9.817 5.811 -10.858 1.00 89.56 111 PRO A C 1
ATOM 882 O O . PRO A 1 111 ? -9.390 6.821 -11.424 1.00 89.56 111 PRO A O 1
ATOM 885 N N . ASP A 1 112 ? -10.848 5.825 -10.013 1.00 91.38 112 ASP A N 1
ATOM 886 C CA . ASP A 1 112 ? -11.598 7.030 -9.660 1.00 91.38 112 ASP A CA 1
ATOM 887 C C . ASP A 1 112 ? -10.985 7.747 -8.444 1.00 91.38 112 ASP A C 1
ATOM 889 O O . ASP A 1 112 ? -11.293 8.918 -8.202 1.00 91.38 112 ASP A O 1
ATOM 893 N N . GLY A 1 113 ? -10.050 7.092 -7.744 1.00 92.88 113 GLY A N 1
ATOM 894 C CA . GLY A 1 113 ? -9.360 7.633 -6.577 1.00 92.88 113 GLY A CA 1
ATOM 895 C C . GLY A 1 113 ? -10.304 7.811 -5.396 1.00 92.88 113 GLY A C 1
ATOM 896 O O . GLY A 1 113 ? -10.177 8.798 -4.669 1.00 92.88 113 GLY A O 1
ATOM 897 N N . SER A 1 114 ? -11.289 6.920 -5.262 1.00 94.12 114 SER A N 1
ATOM 898 C CA . SER A 1 114 ? -12.299 6.989 -4.210 1.00 94.12 114 SER A CA 1
ATOM 899 C C . SER A 1 114 ? -11.770 6.494 -2.869 1.00 94.12 114 SER A C 1
ATOM 901 O O . SER A 1 114 ? -12.350 6.826 -1.843 1.00 94.12 114 SER A O 1
ATOM 903 N N . LEU A 1 115 ? -10.664 5.751 -2.843 1.00 96.88 115 LEU A N 1
ATOM 904 C CA . LEU A 1 115 ? -10.039 5.257 -1.624 1.00 96.88 115 LEU A CA 1
ATOM 905 C C . LEU A 1 115 ? -8.725 5.991 -1.344 1.00 96.88 115 LEU A C 1
ATOM 907 O O . LEU A 1 115 ? -7.929 6.313 -2.230 1.00 96.88 115 LEU A O 1
ATOM 911 N N . SER A 1 116 ? -8.457 6.221 -0.062 1.00 95.81 116 SER A N 1
ATOM 912 C CA . SER A 1 116 ? -7.177 6.744 0.412 1.00 95.81 116 SER A CA 1
ATOM 913 C C . SER A 1 116 ? -6.311 5.613 0.947 1.00 95.81 116 SER A C 1
ATOM 915 O O . SER A 1 116 ? -6.787 4.715 1.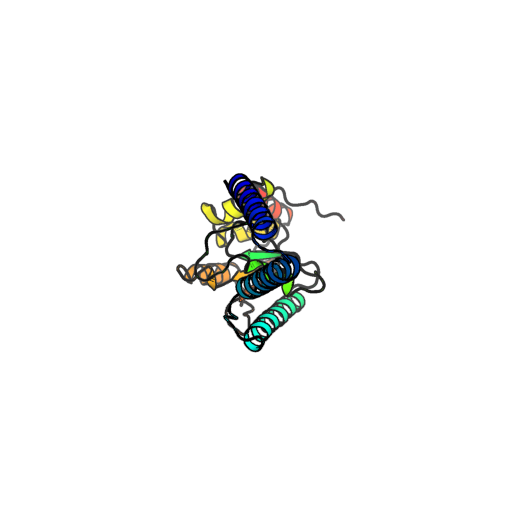626 1.00 95.81 116 SER A O 1
ATOM 917 N N . TRP A 1 117 ? -5.010 5.664 0.688 1.00 95.94 117 TRP A N 1
ATOM 918 C CA . TRP A 1 117 ? -4.097 4.546 0.937 1.00 95.94 117 TRP A CA 1
ATOM 919 C C . TRP A 1 117 ? -2.857 5.024 1.703 1.00 95.94 117 TRP A C 1
ATOM 921 O O . TRP A 1 117 ? -2.355 6.126 1.460 1.00 95.94 117 TRP A O 1
ATOM 931 N N . SER A 1 118 ? -2.343 4.207 2.628 1.00 94.12 118 SER A N 1
ATOM 932 C CA . SER A 1 118 ? -1.284 4.637 3.558 1.00 94.12 118 SER A CA 1
ATOM 933 C C . SER A 1 118 ? 0.161 4.512 3.049 1.00 94.12 118 SER A C 1
ATOM 935 O O . SER A 1 118 ? 1.074 5.029 3.709 1.00 94.12 118 SER A O 1
ATOM 937 N N . TYR A 1 119 ? 0.412 3.792 1.948 1.00 92.56 119 TYR A N 1
ATOM 938 C CA . TYR A 1 119 ? 1.764 3.571 1.419 1.00 92.56 119 TYR A CA 1
ATOM 939 C C . TYR A 1 119 ? 2.347 4.820 0.723 1.00 92.56 119 TYR A C 1
ATOM 941 O O . TYR A 1 119 ? 1.676 5.816 0.481 1.00 92.56 119 TYR A O 1
ATOM 949 N N . GLY A 1 120 ? 3.650 4.805 0.423 1.00 84.56 120 GLY A N 1
ATOM 950 C CA . GLY A 1 120 ? 4.313 5.879 -0.332 1.00 84.56 120 GLY A CA 1
ATOM 951 C C . GLY A 1 120 ? 4.858 7.033 0.517 1.00 84.56 120 GLY A C 1
ATOM 952 O O . GLY A 1 120 ? 5.370 8.017 -0.023 1.00 84.56 120 GLY A O 1
ATOM 953 N N . SER A 1 121 ? 4.821 6.918 1.846 1.00 80.50 121 SER A N 1
ATOM 954 C CA . SER A 1 121 ? 5.464 7.890 2.735 1.00 80.50 121 SER A CA 1
ATOM 955 C C . SER A 1 121 ? 6.990 7.873 2.578 1.00 80.50 121 SER A C 1
ATOM 957 O O . SER A 1 121 ? 7.649 6.853 2.780 1.00 80.50 121 SER A O 1
ATOM 959 N N . ILE A 1 122 ? 7.571 9.029 2.235 1.00 76.19 122 ILE A N 1
ATOM 960 C CA . ILE A 1 122 ? 9.005 9.151 1.940 1.00 76.19 122 ILE A CA 1
ATOM 961 C C . ILE A 1 122 ? 9.840 8.934 3.211 1.00 76.19 122 ILE A C 1
ATOM 963 O O . ILE A 1 122 ? 9.795 9.729 4.155 1.00 76.19 122 ILE A O 1
ATOM 967 N N . LYS A 1 123 ? 10.682 7.899 3.204 1.00 68.12 123 LYS A N 1
ATOM 968 C CA . LYS A 1 123 ? 11.678 7.604 4.234 1.00 68.12 123 LYS A CA 1
ATOM 969 C C . LYS A 1 123 ? 12.530 8.837 4.529 1.00 68.12 123 LYS A C 1
ATOM 971 O O . LYS A 1 123 ? 13.035 9.511 3.635 1.00 68.12 123 LYS A O 1
ATOM 976 N N . GLY A 1 124 ? 12.724 9.108 5.817 1.00 66.38 124 GLY A N 1
ATOM 977 C CA . GLY A 1 124 ? 13.474 10.270 6.295 1.00 66.38 124 GLY A CA 1
ATOM 978 C C . GLY A 1 124 ? 12.630 11.538 6.45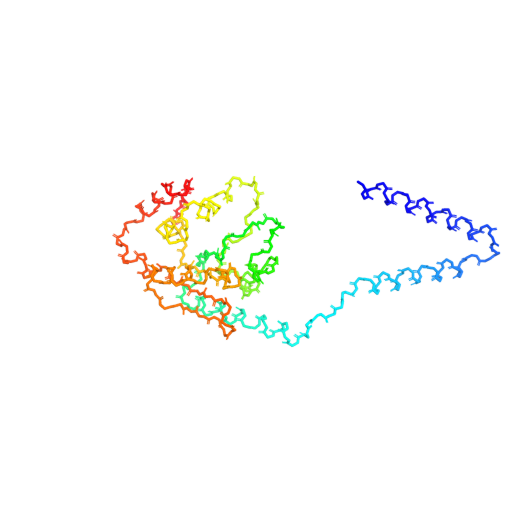6 1.00 66.38 124 GLY A C 1
ATOM 979 O O . GLY A 1 124 ? 13.147 12.531 6.967 1.00 66.38 124 GLY A O 1
ATOM 980 N N . ARG A 1 125 ? 11.339 11.519 6.090 1.00 69.25 125 ARG A N 1
ATOM 981 C CA . ARG A 1 125 ? 10.379 12.551 6.505 1.00 69.25 125 ARG A CA 1
ATOM 982 C C . ARG A 1 125 ? 9.837 12.240 7.906 1.00 69.25 125 ARG A C 1
ATOM 984 O O . ARG A 1 125 ? 9.497 11.084 8.160 1.00 69.25 125 ARG A O 1
ATOM 991 N N . PRO A 1 126 ? 9.725 13.239 8.805 1.00 65.94 126 PRO A N 1
ATOM 992 C CA . PRO A 1 126 ? 9.131 13.047 10.132 1.00 65.94 126 PRO A CA 1
ATOM 993 C C . PRO A 1 126 ? 7.738 12.407 10.078 1.00 65.94 126 PRO A C 1
ATOM 995 O O . PRO A 1 126 ? 7.450 11.510 10.868 1.00 65.94 126 PRO A O 1
ATOM 998 N N . ASP A 1 127 ? 6.937 12.787 9.084 1.00 70.75 127 ASP A N 1
ATOM 999 C CA . ASP A 1 127 ? 5.549 12.341 8.909 1.00 70.75 127 ASP A CA 1
ATOM 1000 C C . ASP A 1 127 ? 5.425 10.832 8.616 1.00 70.75 127 ASP A C 1
ATOM 1002 O O . ASP A 1 127 ? 4.383 10.239 8.867 1.00 70.75 127 ASP A O 1
ATOM 1006 N N . ALA A 1 128 ? 6.501 10.179 8.158 1.00 73.88 128 ALA A N 1
ATOM 1007 C CA . ALA A 1 128 ? 6.546 8.736 7.896 1.00 73.88 128 ALA A CA 1
ATOM 1008 C C . ALA A 1 128 ? 6.933 7.896 9.134 1.00 73.88 128 ALA A C 1
ATOM 1010 O O . ALA A 1 128 ? 6.816 6.672 9.130 1.00 73.88 128 ALA A O 1
ATOM 1011 N N . SER A 1 129 ? 7.458 8.531 10.189 1.00 81.81 129 SER A N 1
ATOM 1012 C CA . SER A 1 129 ? 8.140 7.834 11.294 1.00 81.81 129 SER A CA 1
ATOM 1013 C C . SER A 1 129 ? 7.225 6.964 12.160 1.00 81.81 129 SER A C 1
ATOM 1015 O O . SER A 1 129 ? 7.673 5.974 12.749 1.00 81.81 129 SER A O 1
ATOM 1017 N N . TRP A 1 130 ? 5.939 7.299 12.217 1.00 90.88 130 TRP A N 1
ATOM 1018 C CA . TRP A 1 130 ? 4.972 6.583 13.037 1.00 90.88 130 TRP A CA 1
ATOM 1019 C C . TRP A 1 130 ? 4.672 5.184 12.494 1.00 90.88 130 TRP A C 1
ATOM 1021 O O . TRP A 1 130 ? 4.567 4.245 13.279 1.00 90.88 130 TRP A O 1
ATOM 1031 N N . GLN A 1 131 ? 4.634 5.006 11.167 1.00 92.38 131 GLN A N 1
ATOM 1032 C CA . GLN A 1 131 ? 4.406 3.691 10.556 1.00 92.38 131 GLN A CA 1
ATOM 1033 C C . GLN A 1 131 ? 5.564 2.733 10.870 1.00 92.38 131 GLN A C 1
ATOM 1035 O O . GLN A 1 131 ? 5.354 1.548 11.121 1.00 92.38 131 GLN A O 1
ATOM 1040 N N . PHE A 1 132 ? 6.797 3.244 10.946 1.00 90.62 132 PHE A N 1
ATOM 1041 C CA . PHE A 1 132 ? 7.945 2.450 11.396 1.00 90.62 132 PHE A CA 1
ATOM 1042 C C . PHE A 1 132 ? 7.892 2.151 12.894 1.00 90.62 132 PHE A C 1
ATOM 1044 O O . PHE A 1 132 ? 8.307 1.079 13.314 1.00 90.62 132 PHE A O 1
ATOM 1051 N N . THR A 1 133 ? 7.337 3.051 13.708 1.00 92.38 133 THR A N 1
ATOM 1052 C CA . THR A 1 133 ? 7.093 2.771 15.132 1.00 92.38 133 THR A CA 1
ATOM 1053 C C . THR A 1 133 ? 6.065 1.650 15.304 1.00 92.38 133 THR A C 1
ATOM 1055 O O . THR A 1 133 ? 6.308 0.714 16.070 1.00 92.38 133 THR A O 1
ATOM 1058 N N . LEU A 1 134 ? 4.975 1.693 14.529 1.00 94.56 134 LEU A N 1
ATOM 1059 C CA . LEU A 1 134 ? 3.994 0.613 14.427 1.00 94.56 134 LEU A CA 1
ATOM 1060 C C . LEU A 1 134 ? 4.682 -0.701 14.049 1.00 94.56 134 LEU A C 1
ATOM 1062 O O . LEU A 1 134 ? 4.547 -1.681 14.772 1.00 94.56 134 LEU A O 1
ATOM 1066 N N . ARG A 1 135 ? 5.473 -0.715 12.971 1.00 92.88 135 ARG A N 1
ATOM 1067 C CA . ARG A 1 135 ? 6.160 -1.918 12.472 1.00 92.88 135 ARG A CA 1
ATOM 1068 C C . ARG A 1 135 ? 7.182 -2.489 13.457 1.00 92.88 135 ARG A C 1
ATOM 1070 O O . ARG A 1 135 ? 7.180 -3.687 13.714 1.00 92.88 135 ARG A O 1
ATOM 1077 N N . ASP A 1 136 ? 8.070 -1.643 13.973 1.00 92.44 136 ASP A N 1
ATOM 1078 C CA . ASP A 1 136 ? 9.304 -2.077 14.638 1.00 92.44 136 ASP A CA 1
ATOM 1079 C C . ASP A 1 136 ? 9.167 -2.201 16.160 1.00 92.44 136 ASP A C 1
ATOM 1081 O O . ASP A 1 136 ? 10.039 -2.788 16.803 1.00 92.44 136 ASP A O 1
ATOM 1085 N N . ARG A 1 137 ? 8.126 -1.608 16.767 1.00 93.62 137 ARG A N 1
ATOM 1086 C CA . ARG A 1 137 ? 7.988 -1.556 18.235 1.00 93.62 137 ARG A CA 1
ATOM 1087 C C . ARG A 1 137 ? 6.664 -2.077 18.768 1.00 93.62 137 ARG A C 1
ATOM 1089 O O . ARG A 1 137 ? 6.673 -2.718 19.814 1.00 93.62 137 ARG A O 1
ATOM 1096 N N . ILE A 1 138 ? 5.552 -1.76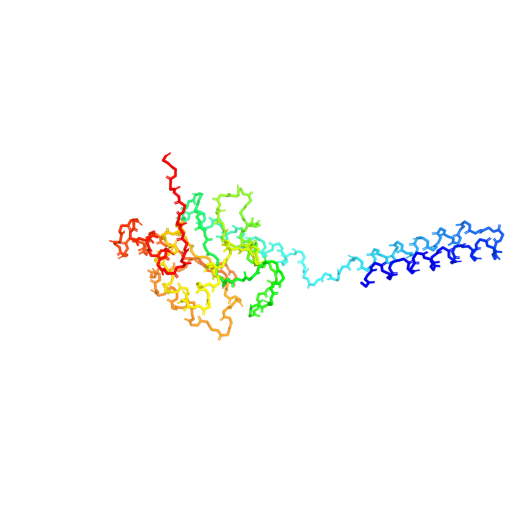7 18.108 1.00 95.19 138 ILE A N 1
ATOM 1097 C CA . ILE A 1 138 ? 4.210 -2.044 18.650 1.00 95.19 138 ILE A CA 1
ATOM 1098 C C . ILE A 1 138 ? 3.601 -3.298 18.024 1.00 95.19 138 ILE A C 1
ATOM 1100 O O . ILE A 1 138 ? 2.968 -4.095 18.712 1.00 95.19 138 ILE A O 1
ATOM 1104 N N . GLY A 1 139 ? 3.823 -3.483 16.727 1.00 95.44 139 GLY A N 1
ATOM 1105 C CA . GLY A 1 139 ? 3.191 -4.502 15.904 1.00 95.44 139 GLY A CA 1
ATOM 1106 C C . GLY A 1 139 ? 1.802 -4.084 15.391 1.00 95.44 139 GLY A C 1
ATOM 1107 O O . GLY A 1 139 ? 1.173 -3.176 15.955 1.00 95.44 139 GLY A O 1
ATOM 1108 N N . PRO A 1 140 ? 1.298 -4.752 14.334 1.00 95.44 140 PRO A N 1
ATOM 1109 C CA . PRO A 1 140 ? -0.015 -4.469 13.751 1.00 95.44 140 PRO A CA 1
ATOM 1110 C C . PRO A 1 140 ? -1.171 -4.591 14.752 1.00 95.44 140 PRO A C 1
ATOM 1112 O O . PRO A 1 140 ? -1.937 -3.646 14.916 1.00 95.44 140 PRO A O 1
ATOM 1115 N N . VAL A 1 141 ? -1.243 -5.705 15.492 1.00 97.19 141 VAL A N 1
ATOM 1116 C CA . VAL A 1 141 ? -2.317 -5.971 16.470 1.00 97.19 141 VAL A CA 1
ATOM 1117 C C . VAL A 1 141 ? -2.361 -4.909 17.573 1.00 97.19 141 VAL A C 1
ATOM 1119 O O . VAL A 1 141 ? -3.424 -4.385 17.895 1.00 97.19 141 VAL A O 1
ATOM 1122 N N . GLY A 1 142 ? -1.203 -4.545 18.134 1.00 96.56 142 GLY A N 1
ATOM 1123 C CA . GLY A 1 142 ? -1.124 -3.545 19.203 1.00 96.56 142 GLY A CA 1
ATOM 1124 C C . GLY A 1 142 ? -1.504 -2.133 18.750 1.00 96.56 142 GLY A C 1
ATOM 1125 O O . GLY A 1 142 ? -1.867 -1.299 19.576 1.00 96.56 142 GLY A O 1
ATOM 1126 N N . SER A 1 143 ? -1.449 -1.874 17.443 1.00 96.81 143 SER A N 1
ATOM 1127 C CA . SER A 1 143 ? -1.701 -0.558 16.858 1.00 96.81 143 SER A CA 1
ATOM 1128 C C . SER A 1 143 ? -3.125 -0.386 16.331 1.00 96.81 143 SER A C 1
ATOM 1130 O O . SER A 1 143 ? -3.483 0.727 15.959 1.00 96.81 143 SER A O 1
ATOM 1132 N N . LEU A 1 144 ? -3.965 -1.429 16.347 1.00 97.38 144 LEU A N 1
ATOM 1133 C CA . LEU A 1 144 ? -5.344 -1.367 15.847 1.00 97.38 144 LEU A CA 1
ATOM 1134 C C . LEU A 1 144 ? -6.168 -0.199 16.432 1.00 97.38 144 LEU A C 1
ATOM 1136 O O . LEU A 1 144 ? -6.785 0.519 15.649 1.00 97.38 144 LEU A O 1
ATOM 1140 N N . PRO A 1 145 ? -6.171 0.084 17.757 1.00 96.50 145 PRO A N 1
ATOM 1141 C CA . PRO A 1 145 ? -6.915 1.233 18.285 1.00 96.50 145 PRO A CA 1
ATOM 1142 C C . PRO A 1 145 ? -6.400 2.578 17.760 1.00 96.50 145 PRO A C 1
ATOM 1144 O O . PRO A 1 145 ? -7.184 3.497 17.550 1.00 96.50 145 PRO A O 1
ATOM 1147 N N . ALA A 1 146 ? -5.085 2.690 17.558 1.00 95.75 146 ALA A N 1
ATOM 1148 C CA . ALA A 1 146 ? -4.467 3.891 17.015 1.00 95.75 146 ALA A CA 1
ATOM 1149 C C . ALA A 1 146 ? -4.786 4.073 15.528 1.00 95.75 146 ALA A C 1
ATOM 1151 O O . ALA A 1 146 ? -4.995 5.200 15.104 1.00 95.75 146 ALA A O 1
ATOM 1152 N N . LEU A 1 147 ? -4.859 2.988 14.748 1.00 96.69 147 LEU A N 1
ATOM 1153 C CA . LEU A 1 147 ? -5.264 3.047 13.342 1.00 96.69 147 LEU A CA 1
ATOM 1154 C C . LEU A 1 147 ? -6.702 3.559 13.201 1.00 96.69 147 LEU A C 1
ATOM 1156 O O . LEU A 1 147 ? -6.930 4.497 12.444 1.00 96.69 147 LEU A O 1
ATOM 1160 N N . VAL A 1 148 ? -7.638 3.038 14.001 1.00 96.50 148 VAL A N 1
ATOM 1161 C CA . VAL A 1 148 ? -9.012 3.572 14.041 1.00 96.50 148 VAL A CA 1
ATOM 1162 C C . VAL A 1 148 ? -9.006 5.049 14.456 1.00 96.50 148 VAL A C 1
ATOM 1164 O O . VAL A 1 148 ? -9.643 5.871 13.814 1.00 96.50 148 VAL A O 1
ATOM 1167 N N . GLY A 1 149 ? -8.227 5.422 15.478 1.00 93.88 149 GLY A N 1
ATOM 1168 C CA . GLY A 1 149 ? -8.103 6.816 15.924 1.00 93.88 149 GLY A CA 1
ATOM 1169 C C . GLY A 1 149 ? -7.431 7.771 14.931 1.00 93.88 149 GLY A C 1
ATOM 1170 O O . GLY A 1 149 ? -7.536 8.985 15.088 1.00 93.88 149 GLY A O 1
ATOM 1171 N N . LEU A 1 150 ? -6.729 7.245 13.924 1.00 93.62 150 LEU A N 1
ATOM 1172 C CA . LEU A 1 150 ? -6.199 8.011 12.795 1.00 93.62 150 LEU A CA 1
ATOM 1173 C C . LEU A 1 150 ? -7.203 8.129 11.640 1.00 93.62 150 LEU A C 1
ATOM 1175 O O . LEU A 1 150 ? -6.908 8.834 10.678 1.00 93.62 150 LEU A O 1
ATOM 1179 N N . GLY A 1 151 ? -8.367 7.485 11.753 1.00 94.44 151 GLY A N 1
ATOM 1180 C CA . GLY A 1 151 ? -9.424 7.498 10.747 1.00 94.44 151 GLY A CA 1
ATOM 1181 C C . GLY A 1 151 ? -9.283 6.417 9.679 1.00 94.44 151 GLY A C 1
ATOM 1182 O O . GLY A 1 151 ? -9.832 6.593 8.603 1.00 94.44 151 GLY A O 1
ATOM 1183 N N . PHE A 1 152 ? -8.534 5.334 9.931 1.00 96.88 152 PHE A N 1
ATOM 1184 C CA . PHE A 1 152 ? -8.497 4.197 9.006 1.00 96.88 152 PHE A CA 1
ATOM 1185 C C . PHE A 1 152 ? -9.750 3.328 9.149 1.00 96.88 152 PHE A C 1
ATOM 1187 O O . PHE A 1 152 ? -10.040 2.826 10.237 1.00 96.88 152 PHE A O 1
ATOM 1194 N N . ASP A 1 153 ? -10.418 3.089 8.025 1.00 97.81 153 ASP A N 1
ATOM 1195 C CA . ASP A 1 153 ? -11.636 2.282 7.910 1.00 97.81 153 ASP A CA 1
ATOM 1196 C C . ASP A 1 153 ? -11.335 0.807 7.634 1.00 97.81 153 ASP A C 1
ATOM 1198 O O . ASP A 1 153 ? -12.145 -0.073 7.919 1.00 97.81 153 ASP A O 1
ATOM 1202 N N . GLY A 1 154 ? -10.146 0.502 7.109 1.00 98.12 154 GLY A N 1
ATOM 1203 C CA . GLY A 1 154 ? -9.775 -0.867 6.779 1.00 98.12 154 GLY A CA 1
ATOM 1204 C C . GLY A 1 154 ? -8.277 -1.127 6.730 1.00 98.12 154 GLY A C 1
ATOM 1205 O O . GLY A 1 154 ? -7.452 -0.210 6.698 1.00 98.12 154 GLY A O 1
ATOM 1206 N N . ILE A 1 155 ? -7.924 -2.411 6.715 1.00 98.50 155 ILE A N 1
ATOM 1207 C CA . ILE A 1 155 ? -6.549 -2.896 6.585 1.00 98.50 155 ILE A CA 1
ATOM 1208 C C . ILE A 1 155 ? -6.438 -3.768 5.340 1.00 98.50 155 ILE A C 1
ATOM 1210 O O . ILE A 1 155 ? -7.092 -4.801 5.239 1.00 98.50 155 ILE A O 1
ATOM 1214 N N . TRP A 1 156 ? -5.544 -3.386 4.436 1.00 98.50 156 TRP A N 1
ATOM 1215 C CA . TRP A 1 156 ? -5.069 -4.209 3.331 1.00 98.50 156 TRP A CA 1
ATOM 1216 C C . TRP A 1 156 ? -3.821 -4.981 3.758 1.00 98.50 156 TRP A C 1
ATOM 1218 O O . TRP A 1 156 ? -2.864 -4.386 4.255 1.00 98.50 156 TRP A O 1
ATOM 1228 N N . ILE A 1 157 ? -3.778 -6.285 3.501 1.00 98.50 157 ILE A N 1
ATOM 1229 C CA . ILE A 1 157 ? -2.627 -7.149 3.785 1.00 98.50 157 ILE A CA 1
ATOM 1230 C C . ILE A 1 157 ? -2.152 -7.805 2.489 1.00 98.50 157 ILE A C 1
ATOM 1232 O O . ILE A 1 157 ? -2.908 -8.521 1.838 1.00 98.50 157 ILE A O 1
ATOM 1236 N N . ASP A 1 158 ? -0.878 -7.619 2.141 1.00 97.88 158 ASP A N 1
ATOM 1237 C CA . ASP A 1 158 ? -0.205 -8.418 1.114 1.00 97.88 158 ASP A CA 1
ATOM 1238 C C . ASP A 1 158 ? 0.484 -9.635 1.742 1.00 97.88 158 ASP A C 1
ATOM 1240 O O . ASP A 1 158 ? 1.514 -9.516 2.415 1.00 97.88 158 ASP A O 1
ATOM 1244 N N . THR A 1 159 ? -0.062 -10.830 1.496 1.00 97.75 159 THR A N 1
ATOM 1245 C CA . THR A 1 159 ? 0.472 -12.094 2.037 1.00 97.75 159 THR A CA 1
ATOM 1246 C C . THR A 1 159 ? 1.905 -12.379 1.623 1.00 97.75 159 THR A C 1
ATOM 1248 O O . THR A 1 159 ? 2.625 -13.093 2.326 1.00 97.75 159 THR A O 1
ATOM 1251 N N . TYR A 1 160 ? 2.366 -11.816 0.504 1.00 97.06 160 TYR A N 1
ATOM 1252 C CA . TYR A 1 160 ? 3.737 -12.023 0.052 1.00 97.06 160 TYR A CA 1
ATOM 1253 C C . TYR A 1 160 ? 4.751 -11.404 1.016 1.00 97.06 160 TYR A C 1
ATOM 1255 O O . TYR A 1 160 ? 5.893 -11.862 1.061 1.00 97.06 160 TYR A O 1
ATOM 1263 N N . GLY A 1 161 ? 4.339 -10.432 1.832 1.00 96.00 161 GLY A N 1
ATOM 1264 C CA . GLY A 1 161 ? 5.167 -9.826 2.870 1.00 96.00 161 GLY A CA 1
ATOM 1265 C C . GLY A 1 161 ? 5.315 -10.661 4.147 1.00 96.00 161 GLY A C 1
ATOM 1266 O O . GLY A 1 161 ? 6.159 -10.354 4.987 1.00 96.00 161 GLY A O 1
ATOM 1267 N N . TYR A 1 162 ? 4.519 -11.721 4.297 1.00 96.25 162 TYR A N 1
ATOM 1268 C CA . TYR A 1 162 ? 4.398 -12.512 5.529 1.00 96.25 162 TYR A CA 1
ATOM 1269 C C . TYR A 1 162 ? 4.836 -13.970 5.358 1.00 96.25 162 TYR A C 1
ATOM 1271 O O . TYR A 1 162 ? 4.557 -14.806 6.207 1.00 96.25 162 TYR A O 1
ATOM 1279 N N . VAL A 1 163 ? 5.554 -14.298 4.282 1.00 94.06 163 VAL A N 1
ATOM 1280 C CA . VAL A 1 163 ? 5.935 -15.685 3.945 1.00 94.06 163 VAL A CA 1
ATOM 1281 C C . VAL A 1 163 ? 6.733 -16.371 5.064 1.00 94.06 163 VAL A C 1
ATOM 1283 O O . VAL A 1 163 ? 6.572 -17.570 5.276 1.00 94.06 163 VAL A O 1
ATOM 1286 N N . ASP A 1 164 ? 7.544 -15.614 5.804 1.00 92.81 164 ASP A N 1
ATOM 1287 C CA . ASP A 1 164 ? 8.345 -16.129 6.925 1.00 92.81 164 ASP A CA 1
ATOM 1288 C C . ASP A 1 164 ? 7.590 -16.156 8.268 1.00 92.81 164 ASP A C 1
ATOM 1290 O O . ASP A 1 164 ? 8.103 -16.700 9.244 1.00 92.81 164 ASP A O 1
ATOM 1294 N N . LYS A 1 165 ? 6.405 -15.539 8.328 1.00 93.50 165 LYS A N 1
ATOM 1295 C CA . LYS A 1 165 ? 5.601 -15.328 9.543 1.00 93.50 165 LYS A CA 1
ATOM 1296 C C . LYS A 1 165 ? 4.088 -15.312 9.244 1.00 93.50 165 LYS A C 1
ATOM 1298 O O . LYS A 1 165 ? 3.407 -14.332 9.565 1.00 93.50 165 LYS A O 1
ATOM 1303 N N . PRO A 1 166 ? 3.544 -16.349 8.578 1.00 94.12 166 PRO A N 1
ATOM 1304 C CA . PRO A 1 166 ? 2.141 -16.377 8.163 1.00 94.12 166 PRO A CA 1
ATOM 1305 C C . PRO A 1 166 ? 1.171 -16.278 9.347 1.00 94.12 166 PRO A C 1
ATOM 1307 O O . PRO A 1 166 ? 0.105 -15.687 9.211 1.00 94.12 166 PRO A O 1
ATOM 1310 N N . GLU A 1 167 ? 1.565 -16.767 10.525 1.00 96.38 167 GLU A N 1
ATOM 1311 C CA . GLU A 1 167 ? 0.776 -16.696 11.756 1.00 96.38 167 GLU A CA 1
ATOM 1312 C C . GLU A 1 167 ? 0.485 -15.263 12.225 1.00 96.38 167 GLU A C 1
ATOM 1314 O O . GLU A 1 167 ? -0.455 -15.047 12.987 1.00 96.38 167 GLU A O 1
ATOM 1319 N N . GLU A 1 168 ? 1.268 -14.267 11.794 1.00 96.12 168 GLU A N 1
ATOM 1320 C CA . GLU A 1 168 ? 0.981 -12.865 12.111 1.00 96.12 168 GLU A CA 1
ATOM 1321 C C . GLU A 1 168 ? -0.281 -12.382 11.384 1.00 96.12 168 GLU A C 1
ATOM 1323 O O . GLU A 1 168 ? -1.020 -11.576 11.942 1.00 96.12 168 GLU A O 1
ATOM 1328 N N . ILE A 1 169 ? -0.577 -12.912 10.188 1.00 97.88 169 ILE A N 1
ATOM 1329 C CA . ILE A 1 169 ? -1.844 -12.629 9.497 1.00 97.88 169 ILE A CA 1
ATOM 1330 C C . ILE A 1 169 ? -3.003 -13.169 10.331 1.00 97.88 169 ILE A C 1
ATOM 1332 O O . ILE A 1 169 ? -3.932 -12.420 10.619 1.00 97.88 169 ILE A O 1
ATOM 1336 N N . ASP A 1 170 ? -2.919 -14.423 10.783 1.00 97.69 170 ASP A N 1
ATOM 1337 C CA . ASP A 1 170 ? -3.970 -15.046 11.595 1.00 97.69 170 ASP A CA 1
ATOM 1338 C C . ASP A 1 170 ? -4.229 -14.253 12.885 1.00 97.69 170 ASP A C 1
ATOM 1340 O O . ASP A 1 170 ? -5.377 -14.015 13.251 1.00 97.69 170 ASP A O 1
ATOM 1344 N N . GLN A 1 171 ? -3.170 -13.765 13.541 1.00 98.06 171 GLN A N 1
ATOM 1345 C CA . GLN A 1 171 ? -3.283 -12.914 14.732 1.00 98.06 171 GLN A CA 1
ATOM 1346 C C . GLN A 1 171 ? -3.972 -11.578 14.440 1.00 98.06 171 GLN A C 1
ATOM 1348 O O . GLN A 1 171 ? -4.747 -11.096 15.266 1.00 98.06 171 GLN A O 1
ATOM 1353 N N . ILE A 1 172 ? -3.690 -10.963 13.286 1.00 98.31 172 ILE A N 1
ATOM 1354 C CA . ILE A 1 172 ? -4.352 -9.723 12.865 1.00 98.31 172 ILE A CA 1
ATOM 1355 C C . ILE A 1 172 ? -5.832 -9.993 12.594 1.00 98.31 172 ILE A C 1
ATOM 1357 O O . ILE A 1 172 ? -6.677 -9.276 13.126 1.00 98.31 172 ILE A O 1
ATOM 1361 N N . VAL A 1 173 ? -6.150 -11.038 11.826 1.00 98.31 173 VAL A N 1
ATOM 1362 C CA . VAL A 1 173 ? -7.530 -11.431 11.504 1.00 98.31 173 VAL A CA 1
ATOM 1363 C C . VAL A 1 173 ? -8.315 -11.739 12.781 1.00 98.31 173 VAL A C 1
ATOM 1365 O O . VAL A 1 173 ? -9.415 -11.222 12.960 1.00 98.31 173 VAL A O 1
ATOM 1368 N N . GLU A 1 174 ? -7.743 -12.506 13.715 1.00 98.00 174 GLU A N 1
ATOM 1369 C CA . GLU A 1 174 ? -8.372 -12.827 15.002 1.00 98.00 174 GLU A CA 1
ATOM 1370 C C . GLU A 1 174 ? -8.599 -11.571 15.858 1.00 98.00 174 GLU A C 1
ATOM 1372 O O . GLU A 1 174 ? -9.675 -11.394 16.437 1.00 98.00 174 GLU A O 1
ATOM 1377 N N . ALA A 1 175 ? -7.614 -10.670 15.913 1.00 97.75 175 ALA A N 1
ATOM 1378 C CA . ALA A 1 175 ? -7.718 -9.431 16.676 1.00 97.75 175 ALA A CA 1
ATOM 1379 C C . ALA A 1 175 ? -8.784 -8.484 16.105 1.00 97.75 175 ALA A C 1
ATOM 1381 O O . ALA A 1 175 ? -9.596 -7.947 16.867 1.00 97.75 175 ALA A O 1
ATOM 1382 N N . VAL A 1 176 ? -8.820 -8.310 14.778 1.00 97.88 176 VAL A N 1
ATOM 1383 C CA . VAL A 1 176 ? -9.871 -7.531 14.108 1.00 97.88 176 VAL A CA 1
ATOM 1384 C C . VAL A 1 176 ? -11.212 -8.248 14.212 1.00 97.88 176 VAL A C 1
ATOM 1386 O O . VAL A 1 176 ? -12.228 -7.584 14.350 1.00 97.88 176 VAL A O 1
ATOM 1389 N N . GLY A 1 177 ? -11.246 -9.580 14.259 1.00 97.38 177 GLY A N 1
ATOM 1390 C CA . GLY A 1 177 ? -12.437 -10.389 14.525 1.00 97.38 177 GLY A CA 1
ATOM 1391 C C . GLY A 1 177 ? -13.503 -10.325 13.431 1.00 97.38 177 GLY A C 1
ATOM 1392 O O . GLY A 1 177 ? -14.691 -10.393 13.748 1.00 97.38 177 GLY A O 1
ATOM 1393 N N . VAL A 1 178 ? -13.081 -10.167 12.176 1.00 96.25 178 VAL A N 1
ATOM 1394 C CA . VAL A 1 178 ? -13.936 -10.203 10.980 1.00 96.25 178 VAL A CA 1
ATOM 1395 C C . VAL A 1 178 ? -13.398 -11.243 10.003 1.00 96.25 178 VAL A C 1
ATOM 1397 O O . VAL A 1 178 ? -12.200 -11.526 9.998 1.00 96.25 178 VAL A O 1
ATOM 1400 N N . GLU A 1 179 ? -14.277 -11.814 9.181 1.00 97.00 179 GLU A N 1
ATOM 1401 C CA . GLU A 1 179 ? -13.838 -12.646 8.059 1.00 97.00 179 GLU A CA 1
ATOM 1402 C C . GLU A 1 179 ? -13.216 -11.730 6.991 1.00 97.00 179 GLU A C 1
ATOM 1404 O O . GLU A 1 179 ? -13.868 -10.757 6.596 1.00 97.00 179 GLU A O 1
ATOM 1409 N N . PRO A 1 180 ? -11.979 -11.986 6.534 1.00 98.12 180 PRO A N 1
ATOM 1410 C CA . PRO A 1 180 ? -11.349 -11.149 5.526 1.00 98.12 180 PRO A CA 1
ATOM 1411 C C . PRO A 1 180 ? -12.027 -11.311 4.165 1.00 98.12 180 PRO A C 1
ATOM 1413 O O . PRO A 1 180 ? -12.356 -12.424 3.749 1.00 98.12 180 PRO A O 1
ATOM 1416 N N . LEU A 1 181 ? -12.132 -10.215 3.412 1.00 98.44 181 LEU A N 1
ATOM 1417 C CA . LEU A 1 181 ? -12.211 -10.338 1.959 1.00 98.44 181 LEU A CA 1
ATOM 1418 C C . LEU A 1 181 ? -10.853 -10.818 1.447 1.00 98.44 181 LEU A C 1
ATOM 1420 O O . LEU A 1 181 ? -9.813 -10.362 1.922 1.00 98.44 181 LEU A O 1
ATOM 1424 N N . VAL A 1 182 ? -10.857 -11.717 0.469 1.00 98.62 182 VAL A N 1
ATOM 1425 C CA . VAL A 1 182 ? -9.645 -12.311 -0.105 1.00 98.62 182 VAL A CA 1
ATOM 1426 C C . VAL A 1 182 ? -9.691 -12.137 -1.620 1.00 98.62 182 VAL A C 1
ATOM 1428 O O . VAL A 1 182 ? -10.734 -12.386 -2.223 1.00 98.62 182 VAL A O 1
ATOM 1431 N N . SER A 1 183 ? -8.587 -11.703 -2.233 1.00 98.31 183 SER A N 1
ATOM 1432 C CA . SER A 1 183 ? -8.483 -11.617 -3.696 1.00 98.31 183 SER A CA 1
ATOM 1433 C C . SER A 1 183 ? -8.570 -13.004 -4.340 1.00 98.31 183 SER A C 1
ATOM 1435 O O . SER A 1 183 ? -8.239 -14.009 -3.707 1.00 98.31 183 SER A O 1
ATOM 1437 N N . ASP A 1 184 ? -8.973 -13.085 -5.610 1.00 97.62 184 ASP A N 1
ATOM 1438 C CA . ASP A 1 184 ? -9.172 -14.375 -6.291 1.00 97.62 184 ASP A CA 1
ATOM 1439 C C . ASP A 1 184 ? -7.881 -15.209 -6.360 1.00 97.62 184 ASP A C 1
ATOM 1441 O O . ASP A 1 184 ? -7.911 -16.441 -6.290 1.00 97.62 184 ASP A O 1
ATOM 1445 N N . ASP A 1 185 ? -6.728 -14.542 -6.466 1.00 96.12 185 ASP A N 1
ATOM 1446 C CA . ASP A 1 185 ? -5.404 -15.170 -6.427 1.00 96.12 185 ASP A CA 1
ATOM 1447 C C . ASP A 1 185 ? -4.898 -15.501 -5.007 1.00 96.12 185 ASP A C 1
ATOM 1449 O O . ASP A 1 185 ? -3.823 -16.088 -4.853 1.00 96.12 185 ASP A O 1
ATOM 1453 N N . GLY A 1 186 ? -5.657 -15.142 -3.967 1.00 96.69 186 GLY A N 1
ATOM 1454 C CA . GLY A 1 186 ? -5.333 -15.367 -2.558 1.00 96.69 186 GLY A CA 1
ATOM 1455 C C . GLY A 1 186 ? -4.190 -14.506 -2.022 1.00 96.69 186 GLY A C 1
ATOM 1456 O O . GLY A 1 186 ? -3.725 -14.734 -0.904 1.00 96.69 186 GLY A O 1
ATOM 1457 N N . ARG A 1 187 ? -3.686 -13.551 -2.812 1.00 97.12 187 ARG A N 1
ATOM 1458 C CA . ARG A 1 187 ? -2.531 -12.739 -2.430 1.00 97.12 187 ARG A CA 1
ATOM 1459 C C . ARG A 1 187 ? -2.897 -11.656 -1.425 1.00 97.12 187 ARG A C 1
ATOM 1461 O O . ARG A 1 187 ? -2.113 -11.411 -0.503 1.00 97.12 187 ARG A O 1
ATOM 1468 N N . PHE A 1 188 ? -4.031 -11.000 -1.623 1.00 98.56 188 PHE A N 1
ATOM 1469 C CA . PHE A 1 188 ? -4.444 -9.852 -0.837 1.00 98.56 188 PHE A CA 1
ATOM 1470 C C . PHE A 1 188 ? -5.602 -10.202 0.081 1.00 98.56 188 PHE A C 1
ATOM 1472 O O . PHE A 1 188 ? -6.499 -10.959 -0.288 1.00 98.56 188 PHE A O 1
ATOM 1479 N N . LEU A 1 189 ? -5.563 -9.631 1.281 1.00 98.69 189 LEU A N 1
ATOM 1480 C CA . LEU A 1 189 ? -6.660 -9.679 2.230 1.00 98.69 189 LEU A CA 1
ATOM 1481 C C . LEU A 1 189 ? -7.074 -8.265 2.593 1.00 98.69 189 LEU A C 1
ATOM 1483 O O . LEU A 1 189 ? -6.236 -7.365 2.673 1.00 98.69 189 LEU A O 1
ATOM 1487 N N . PHE A 1 190 ? -8.359 -8.098 2.857 1.00 98.75 190 PHE A N 1
ATOM 1488 C CA . PHE A 1 190 ? -8.915 -6.868 3.375 1.00 98.75 190 PHE A CA 1
ATOM 1489 C C . PHE A 1 190 ? -9.739 -7.148 4.626 1.00 98.75 190 PHE A C 1
ATOM 1491 O O . PHE A 1 190 ? -10.528 -8.093 4.673 1.00 98.75 190 PHE A O 1
ATOM 1498 N N . LEU A 1 191 ? -9.527 -6.319 5.643 1.00 98.75 191 LEU A N 1
ATOM 1499 C CA . LEU A 1 191 ? -10.213 -6.371 6.923 1.00 98.75 191 LEU A CA 1
ATOM 1500 C C . LEU A 1 191 ? -10.887 -5.026 7.181 1.00 98.75 191 LEU A C 1
ATOM 1502 O O . LEU A 1 191 ? -10.208 -4.007 7.296 1.00 98.75 191 LEU A O 1
ATOM 1506 N N . ASP A 1 192 ? -12.206 -5.048 7.318 1.00 98.38 192 ASP A N 1
ATOM 1507 C CA . ASP A 1 192 ? -13.019 -3.898 7.710 1.00 98.38 192 ASP A CA 1
ATOM 1508 C C . ASP A 1 192 ? -12.874 -3.628 9.218 1.00 98.38 192 ASP A C 1
ATOM 1510 O O . ASP A 1 192 ? -13.086 -4.516 10.053 1.00 98.38 192 ASP A O 1
ATOM 1514 N N . LEU A 1 193 ? -12.473 -2.403 9.568 1.00 98.06 193 LEU A N 1
ATOM 1515 C CA . LEU A 1 193 ? -12.257 -1.981 10.950 1.00 98.06 193 LEU A CA 1
ATOM 1516 C C . LEU A 1 193 ? -13.526 -1.455 11.629 1.00 98.06 193 LEU A C 1
ATOM 1518 O O . LEU A 1 193 ? -13.511 -1.316 12.855 1.00 98.06 193 LEU A O 1
ATOM 1522 N N . GLY A 1 194 ? -14.626 -1.230 10.907 1.00 96.31 194 GLY A N 1
ATOM 1523 C CA . GLY A 1 194 ? -15.898 -0.767 11.469 1.00 96.31 194 GLY A CA 1
ATOM 1524 C C . GLY A 1 194 ? -16.404 -1.661 12.612 1.00 96.31 194 GLY A C 1
ATOM 1525 O O . GLY A 1 194 ? -16.524 -1.192 13.750 1.00 96.31 194 GLY A O 1
ATOM 1526 N N . PRO A 1 195 ? -16.592 -2.980 12.394 1.00 96.75 195 PRO A N 1
ATOM 1527 C CA . PRO A 1 195 ? -17.017 -3.906 13.451 1.00 96.75 195 PRO A CA 1
ATOM 1528 C C . PRO A 1 195 ? -16.025 -4.018 14.621 1.00 96.75 195 PRO A C 1
ATOM 1530 O O . PRO A 1 195 ? -16.403 -4.324 15.759 1.00 96.75 195 PRO A O 1
ATOM 1533 N N . TYR A 1 196 ? -14.733 -3.805 14.362 1.00 96.94 196 TYR A N 1
ATOM 1534 C CA . TYR A 1 196 ? -13.712 -3.765 15.407 1.00 96.94 196 TYR A CA 1
ATOM 1535 C C . TYR A 1 196 ? -13.852 -2.504 16.273 1.00 96.94 196 TYR A C 1
ATOM 1537 O O . TYR A 1 196 ? -13.863 -2.610 17.503 1.00 96.94 196 TYR A O 1
ATOM 1545 N N . ALA A 1 197 ? -14.027 -1.334 15.653 1.00 95.44 197 ALA A N 1
ATOM 1546 C CA . ALA A 1 197 ? -14.235 -0.060 16.335 1.00 95.44 197 ALA A CA 1
ATOM 1547 C C . ALA A 1 197 ? -15.497 -0.082 17.214 1.00 95.44 197 ALA A C 1
ATOM 1549 O O . ALA A 1 197 ? -15.442 0.300 18.385 1.00 95.44 197 ALA A O 1
ATOM 1550 N N . GLU A 1 198 ? -16.604 -0.628 16.703 1.00 95.06 198 GLU A N 1
ATOM 1551 C CA . GLU A 1 198 ? -17.844 -0.794 17.469 1.00 95.06 198 GLU A CA 1
ATOM 1552 C C . GLU A 1 198 ? -17.643 -1.667 18.717 1.00 95.06 198 GLU A C 1
ATOM 1554 O O . GLU A 1 198 ? -18.094 -1.322 19.813 1.00 95.06 198 GLU A O 1
ATOM 1559 N N . ARG A 1 199 ? -16.920 -2.787 18.583 1.00 96.00 199 ARG A N 1
ATOM 1560 C CA . ARG A 1 199 ? -16.646 -3.711 19.695 1.00 96.00 199 ARG A CA 1
ATOM 1561 C C . ARG A 1 199 ? -15.688 -3.136 20.733 1.00 96.00 199 ARG A C 1
ATOM 1563 O O . ARG A 1 199 ? -15.801 -3.500 21.904 1.00 96.00 199 ARG A O 1
ATOM 1570 N N . LEU A 1 200 ? -14.762 -2.258 20.339 1.00 93.88 200 LEU A N 1
ATOM 1571 C CA . LEU A 1 200 ? -13.921 -1.539 21.298 1.00 93.88 200 LEU A CA 1
ATOM 1572 C C . LEU A 1 200 ? -14.760 -0.673 22.245 1.00 93.88 200 LEU A C 1
ATOM 1574 O O . LEU A 1 200 ? -14.364 -0.501 23.399 1.00 93.88 200 LEU A O 1
ATOM 1578 N N . GLY A 1 201 ? -15.892 -0.135 21.773 1.00 91.38 201 GLY A N 1
ATOM 1579 C CA . GLY A 1 201 ? -16.804 0.685 22.576 1.00 91.38 201 GLY A CA 1
ATOM 1580 C C . GLY A 1 201 ? -16.158 1.953 23.143 1.00 91.38 201 GLY A C 1
ATOM 1581 O O . GLY A 1 201 ? -16.622 2.474 24.158 1.00 91.38 201 GLY A O 1
ATOM 1582 N N . LYS A 1 202 ? -15.063 2.410 22.526 1.00 93.00 202 LYS A N 1
ATOM 1583 C CA . LYS A 1 202 ? -14.335 3.623 22.901 1.00 93.00 202 LYS A CA 1
ATOM 1584 C C . LYS A 1 202 ? -14.934 4.831 22.200 1.00 93.00 202 LYS A C 1
ATOM 1586 O O . LYS A 1 202 ? -15.414 4.730 21.075 1.00 93.00 202 LYS A O 1
ATOM 1591 N N . SER A 1 203 ? -14.879 5.975 22.865 1.00 92.62 203 SER A N 1
ATOM 1592 C CA . SER A 1 203 ? -15.167 7.255 22.225 1.00 92.62 203 SER A CA 1
ATOM 1593 C C . SER A 1 203 ? -14.087 7.616 21.203 1.00 92.62 203 SER A C 1
ATOM 1595 O O . SER A 1 203 ? -12.942 7.171 21.314 1.00 92.62 203 SER A O 1
ATOM 1597 N N . ASP A 1 204 ? -14.447 8.458 20.236 1.00 90.12 204 ASP A N 1
ATOM 1598 C CA . ASP A 1 204 ? -13.504 9.005 19.256 1.00 90.12 204 ASP A CA 1
ATOM 1599 C C . ASP A 1 204 ? -12.287 9.660 19.940 1.00 90.12 204 ASP A C 1
ATOM 1601 O O . ASP A 1 204 ? -11.145 9.332 19.632 1.00 90.12 204 ASP A O 1
ATOM 1605 N N . GLU A 1 205 ? -12.512 10.464 20.984 1.00 91.88 205 GLU A N 1
ATOM 1606 C CA . GLU A 1 205 ? -11.437 11.093 21.765 1.00 91.88 205 GLU A CA 1
ATOM 1607 C C . GLU A 1 205 ? -10.449 10.068 22.355 1.00 91.88 205 GLU A C 1
ATOM 1609 O O . GLU A 1 205 ? -9.236 10.266 22.309 1.00 91.88 205 GLU A O 1
ATOM 1614 N N . GLU A 1 206 ? -10.935 8.937 22.878 1.00 93.75 206 GLU A N 1
ATOM 1615 C CA . GLU A 1 206 ? -10.068 7.882 23.422 1.00 93.75 206 GLU A CA 1
ATOM 1616 C C . GLU A 1 206 ? -9.251 7.174 22.335 1.00 93.75 206 GLU A C 1
ATOM 1618 O O . GLU A 1 206 ? -8.116 6.759 22.585 1.00 93.75 206 GLU A O 1
ATOM 1623 N N . LEU A 1 207 ? -9.816 7.007 21.138 1.00 92.81 207 LEU A N 1
ATOM 1624 C CA . LEU A 1 207 ? -9.129 6.403 19.996 1.00 92.81 207 LEU A CA 1
ATOM 1625 C C . LEU A 1 207 ? -8.069 7.355 19.440 1.00 92.81 207 LEU A C 1
ATOM 1627 O O . LEU A 1 207 ? -6.920 6.958 19.232 1.00 92.81 207 LEU A O 1
ATOM 1631 N N . ARG A 1 208 ? -8.413 8.635 19.301 1.00 91.69 208 ARG A N 1
ATOM 1632 C CA . ARG A 1 208 ? -7.487 9.698 18.906 1.00 91.69 208 ARG A CA 1
ATOM 1633 C C . ARG A 1 208 ? -6.343 9.854 19.905 1.00 91.69 208 ARG A C 1
ATOM 1635 O O . ARG A 1 208 ? -5.185 9.988 19.507 1.00 91.69 208 ARG A O 1
ATOM 1642 N N . GLN A 1 209 ? -6.630 9.746 21.202 1.00 92.69 209 GLN A N 1
ATOM 1643 C CA . GLN A 1 209 ? -5.595 9.728 22.232 1.00 92.69 209 GLN A CA 1
ATOM 1644 C C . GLN A 1 209 ? -4.712 8.476 22.129 1.00 92.69 209 GLN A C 1
ATOM 1646 O O . GLN A 1 209 ? -3.498 8.578 22.287 1.00 92.69 209 GLN A O 1
ATOM 1651 N N . ALA A 1 210 ? -5.272 7.309 21.793 1.00 92.56 210 ALA A N 1
ATOM 1652 C CA . ALA A 1 210 ? -4.477 6.101 21.571 1.00 92.56 210 ALA A CA 1
ATOM 1653 C C . ALA A 1 210 ? -3.494 6.256 20.398 1.00 92.56 210 ALA A C 1
ATOM 1655 O O . ALA A 1 210 ? -2.372 5.758 20.483 1.00 92.56 210 ALA A O 1
ATOM 1656 N N . ALA A 1 211 ? -3.867 6.975 19.334 1.00 91.94 211 ALA A N 1
ATOM 1657 C CA . ALA A 1 211 ? -2.947 7.306 18.246 1.00 91.94 211 ALA A CA 1
ATOM 1658 C C . ALA A 1 211 ? -1.756 8.150 18.725 1.00 91.94 211 ALA A C 1
ATOM 1660 O O . ALA A 1 211 ? -0.611 7.880 18.350 1.00 91.94 211 ALA A O 1
ATOM 1661 N N . TYR A 1 212 ? -1.995 9.106 19.620 1.00 92.00 212 TYR A N 1
ATOM 1662 C CA . TYR A 1 212 ? -0.920 9.877 20.234 1.00 92.00 212 TYR A CA 1
ATOM 1663 C C . TYR A 1 212 ? -0.059 9.024 21.177 1.00 92.00 212 TYR A C 1
ATOM 1665 O O . TYR A 1 212 ? 1.165 9.024 21.065 1.00 92.00 212 TYR A O 1
ATOM 1673 N N . ASP A 1 213 ? -0.682 8.262 22.074 1.00 92.50 213 ASP A N 1
ATOM 1674 C CA . ASP A 1 213 ? 0.017 7.496 23.110 1.00 92.50 213 ASP A CA 1
ATOM 1675 C C . ASP A 1 213 ? 0.865 6.360 22.528 1.00 92.50 213 ASP A C 1
ATOM 1677 O O . ASP A 1 213 ? 1.967 6.088 23.010 1.00 92.50 213 ASP A O 1
ATOM 1681 N N . LEU A 1 214 ? 0.352 5.691 21.493 1.00 91.94 214 LEU A N 1
ATOM 1682 C CA . LEU A 1 214 ? 1.023 4.566 20.853 1.00 91.94 214 LEU A CA 1
ATOM 1683 C C . LEU A 1 214 ? 1.997 5.047 19.776 1.00 91.94 214 LEU A C 1
ATOM 1685 O O . LEU A 1 214 ? 3.156 4.638 19.768 1.00 91.94 214 LEU A O 1
ATOM 1689 N N . LEU A 1 215 ? 1.551 5.922 18.873 1.00 90.81 215 LEU A N 1
ATOM 1690 C CA . LEU A 1 215 ? 2.287 6.247 17.648 1.00 90.81 215 LEU A CA 1
ATOM 1691 C C . LEU A 1 215 ? 2.928 7.638 17.664 1.00 90.81 215 LEU A C 1
ATOM 1693 O O . LEU A 1 215 ? 3.729 7.945 16.780 1.00 90.81 215 LEU A O 1
ATOM 1697 N N . GLY A 1 216 ? 2.617 8.476 18.656 1.00 88.88 216 GLY A N 1
ATOM 1698 C CA . GLY A 1 216 ? 3.105 9.853 18.734 1.00 88.88 216 GLY A CA 1
ATOM 1699 C C . GLY A 1 216 ? 2.517 10.769 17.660 1.00 88.88 216 GLY A C 1
ATOM 1700 O O . GLY A 1 216 ? 3.091 11.822 17.380 1.00 88.88 216 GLY A O 1
ATOM 1701 N N . VAL A 1 217 ? 1.407 10.367 17.035 1.00 87.19 217 VAL A N 1
ATOM 1702 C CA . VAL A 1 217 ? 0.754 11.113 15.954 1.00 87.19 217 VAL A CA 1
ATOM 1703 C C . VAL A 1 217 ? -0.418 11.890 16.524 1.00 87.19 217 VAL A C 1
ATOM 1705 O O . VAL A 1 217 ? -1.222 11.343 17.271 1.00 87.19 217 VAL A O 1
ATOM 1708 N N . VAL A 1 218 ? -0.522 13.166 16.159 1.00 84.50 218 VAL A N 1
ATOM 1709 C CA . VAL A 1 218 ? -1.728 13.957 16.413 1.00 84.50 218 VAL A CA 1
ATOM 1710 C C . VAL A 1 218 ? -2.700 13.676 15.268 1.00 84.50 218 VAL A C 1
ATOM 1712 O O . VAL A 1 218 ? -2.357 14.002 14.128 1.00 84.50 218 VAL A O 1
ATOM 1715 N N . PRO A 1 219 ? -3.871 13.072 15.525 1.00 80.88 219 PRO A N 1
ATOM 1716 C CA . PRO A 1 219 ? -4.818 12.783 14.458 1.00 80.88 219 PRO A CA 1
ATOM 1717 C C . PRO A 1 219 ? -5.329 14.075 13.802 1.00 80.88 219 PRO A C 1
ATOM 1719 O O . PRO A 1 219 ? -5.440 15.104 14.484 1.00 80.88 219 PRO A O 1
ATOM 1722 N N . PRO A 1 220 ? -5.652 14.053 12.498 1.00 73.50 220 PRO A N 1
ATOM 1723 C CA . PRO A 1 220 ? -6.180 15.222 11.800 1.00 73.50 220 PRO A CA 1
ATOM 1724 C C . PRO A 1 220 ? -7.472 15.709 12.466 1.00 73.50 220 PRO A C 1
ATOM 1726 O O . PRO A 1 220 ? -8.237 14.914 13.009 1.00 73.50 220 PRO A O 1
ATOM 1729 N N . VAL A 1 221 ? -7.694 17.023 12.498 1.00 72.69 221 VAL A N 1
ATOM 1730 C CA . VAL A 1 221 ? -8.957 17.594 12.992 1.00 72.69 221 VAL A CA 1
ATOM 1731 C C . VAL A 1 221 ? -10.023 17.291 11.944 1.00 72.69 221 VAL A C 1
ATOM 1733 O O . VAL A 1 221 ? -9.816 17.640 10.785 1.00 72.69 221 VAL A O 1
ATOM 1736 N N . GLU A 1 222 ? -11.128 16.649 12.326 1.00 59.44 222 GLU A N 1
ATOM 1737 C CA . GLU A 1 222 ? -12.275 16.523 11.423 1.00 59.44 222 GLU A CA 1
ATOM 1738 C C . GLU A 1 222 ? -12.809 17.931 11.129 1.00 59.44 222 GLU A C 1
ATOM 1740 O O . GLU A 1 222 ? -13.204 18.662 12.045 1.00 59.44 222 GLU A O 1
ATOM 1745 N N . GLU A 1 223 ? -12.742 18.355 9.865 1.00 43.69 223 GLU A N 1
ATOM 1746 C CA . GLU A 1 223 ? -13.434 19.569 9.441 1.00 43.69 223 GLU A CA 1
ATOM 1747 C C . GLU A 1 223 ? -14.944 19.260 9.372 1.00 43.69 223 GLU A C 1
ATOM 1749 O O . GLU A 1 223 ? -15.316 18.238 8.795 1.00 43.69 223 GLU A O 1
ATOM 1754 N N . PRO A 1 224 ? -15.799 20.085 10.007 1.00 41.34 224 PRO A N 1
ATOM 1755 C CA . PRO A 1 224 ? -17.233 19.827 10.153 1.00 41.34 224 PRO A CA 1
ATOM 1756 C C . PRO A 1 224 ? -18.044 19.966 8.858 1.00 41.34 224 PRO A C 1
ATOM 1758 O O . PRO A 1 224 ? -17.624 20.734 7.961 1.00 41.34 224 PRO A O 1
#

Sequence (224 aa):
IAFFAMVVVLCWAERLVAWIRGRWSSPRPILAGLAVALLAFGLWDSVPPQRESYAEIEARHDNDRSFVAAIEDQVGPDAQIFQLPVIEFPEAQPVGRMEDYDLLRGYLADPDGSLSWSYGSIKGRPDASWQFTLRDRIGPVGSLPALVGLGFDGIWIDTYGYVDKPEEIDQIVEAVGVEPLVSDDGRFLFLDLGPYAERLGKSDEELRQAAYDLLGVVPPVEEP

pLDDT: mean 91.27, std 8.61, range [41.34, 98.75]

Secondary structure (DSSP, 8-state):
-HHHHHHHHHHHHHHHHHHHHHH-S--HHHHHHHHHHHHHHHHHHHS----S-HHHHHHHHHHHHHHHHHHHHHH-TT-EEEEES---BSSPPP-TTPPTTGGGHHHHH-SS--SEE---PBTT-GGGHHHHHIIIII-HHHHHHHHHHTT--EEEEEGGGGTT-THHHHHHHHHHTSPPEE-TTS-EEEEESHHHHHHHT--HHHHHHHHHHHH---PPPPP-

Radius of gyration: 25.6 Å; chains: 1; bounding box: 59×36×72 Å

Foldseek 3Di:
DVVVVVVVVVVVVVVVLVCLVVPDPDSVVVVVVVVVVVVVVVVVVPDDPDPDDPVVVVVVLVLLLVLLVVVCVVQPFPAEEEEPPAFAPDPTDDQQQDDGPPQCSSVVSCPVPRYHYDPDPHPPDPVSVLSVLCNPPQDPLSCLLLCVLLRHQKYKYFCSNQPVPNVSVVVNCVSLVDDWDAGPVRGMTMGGNPVVVVVVVDDSVVSQVSNCVRRVDRHDDPDD